Protein AF-X1UN99-F1 (afdb_monomer_lite)

Structure (mmCIF, N/CA/C/O backbone):
data_AF-X1UN99-F1
#
_entry.id   AF-X1UN99-F1
#
loop_
_atom_site.group_PDB
_atom_site.id
_atom_site.type_symbol
_atom_site.label_atom_id
_atom_site.label_alt_id
_atom_site.label_comp_id
_atom_site.label_asym_id
_atom_site.label_entity_id
_atom_site.label_seq_id
_atom_site.pdbx_PDB_ins_code
_atom_site.Cartn_x
_atom_site.Cartn_y
_atom_site.Cartn_z
_atom_site.occupancy
_atom_site.B_iso_or_equiv
_atom_site.auth_seq_id
_atom_site.auth_comp_id
_atom_site.auth_asym_id
_atom_site.auth_atom_id
_atom_site.pdbx_PDB_model_num
ATOM 1 N N . MET A 1 1 ? -12.370 19.237 -2.972 1.00 92.62 1 MET A N 1
ATOM 2 C CA . MET A 1 1 ? -12.388 17.949 -2.254 1.00 92.62 1 MET A CA 1
ATOM 3 C C . MET A 1 1 ? -13.407 17.945 -1.119 1.00 92.62 1 MET A C 1
ATOM 5 O O . MET A 1 1 ? -14.493 17.450 -1.367 1.00 92.62 1 MET A O 1
ATOM 9 N N . ARG A 1 2 ? -13.167 18.570 0.051 1.00 95.44 2 ARG A N 1
ATOM 10 C CA . ARG A 1 2 ? -14.109 18.506 1.201 1.00 95.44 2 ARG A CA 1
ATOM 11 C C . ARG A 1 2 ? -15.569 18.849 0.857 1.00 95.44 2 ARG A C 1
ATOM 13 O O . ARG A 1 2 ? -16.455 18.039 1.098 1.00 95.44 2 ARG A O 1
ATOM 20 N N . ASN A 1 3 ? -15.813 19.986 0.196 1.00 97.06 3 ASN A N 1
ATOM 21 C CA . ASN A 1 3 ? -17.167 20.388 -0.232 1.00 97.06 3 ASN A CA 1
ATOM 22 C C . ASN A 1 3 ? -17.817 19.420 -1.237 1.00 97.06 3 ASN A C 1
ATOM 24 O O . ASN A 1 3 ? -19.034 19.370 -1.339 1.00 97.06 3 ASN A O 1
ATOM 28 N N . GLN A 1 4 ? -17.008 18.681 -1.996 1.00 93.62 4 GLN A N 1
ATOM 29 C CA . GLN A 1 4 ? -17.462 17.725 -3.008 1.00 93.62 4 GLN A CA 1
ATOM 30 C C . GLN A 1 4 ? -17.633 16.313 -2.428 1.00 93.62 4 GLN A C 1
ATOM 32 O O . GLN A 1 4 ? -18.078 15.429 -3.147 1.00 93.62 4 GLN A O 1
ATOM 37 N N . ARG A 1 5 ? -17.265 16.098 -1.151 1.00 89.38 5 ARG A N 1
ATOM 38 C CA . ARG A 1 5 ? -17.258 14.790 -0.468 1.00 89.38 5 ARG A CA 1
ATOM 39 C C . ARG A 1 5 ? -16.500 13.700 -1.241 1.00 89.38 5 ARG A C 1
ATOM 41 O O . ARG A 1 5 ? -16.826 12.523 -1.151 1.00 89.38 5 ARG A O 1
ATOM 48 N N . PHE A 1 6 ? -15.501 14.121 -2.015 1.00 92.12 6 PHE A N 1
ATOM 49 C CA . PHE A 1 6 ? -14.682 13.250 -2.839 1.00 92.12 6 PHE A CA 1
ATOM 50 C C . PHE A 1 6 ? -13.286 13.847 -3.018 1.00 92.12 6 PHE A C 1
ATOM 52 O O . PHE A 1 6 ? -13.122 15.040 -3.314 1.00 92.12 6 PHE A O 1
ATOM 59 N N . GLY A 1 7 ? -12.267 13.011 -2.850 1.00 95.88 7 GLY A N 1
ATOM 60 C CA . GLY A 1 7 ? -10.893 13.357 -3.177 1.00 95.88 7 GLY A CA 1
ATOM 61 C C . GLY A 1 7 ? -9.955 12.157 -3.141 1.00 95.88 7 GLY A C 1
ATOM 62 O O . GLY A 1 7 ? -10.182 11.193 -2.412 1.00 95.88 7 GLY A O 1
ATOM 63 N N . ARG A 1 8 ? -8.896 12.228 -3.947 1.00 96.75 8 ARG A N 1
ATOM 64 C CA . ARG A 1 8 ? -7.834 11.227 -4.048 1.00 96.75 8 ARG A CA 1
ATOM 65 C C . ARG A 1 8 ? -6.498 11.955 -4.042 1.00 96.75 8 ARG A C 1
ATOM 67 O O . ARG A 1 8 ? -6.205 12.726 -4.954 1.00 96.75 8 ARG A O 1
ATOM 74 N N . ILE A 1 9 ? -5.728 11.784 -2.977 1.00 97.00 9 ILE A N 1
ATOM 75 C CA . ILE A 1 9 ? -4.415 12.403 -2.809 1.00 97.00 9 ILE A CA 1
ATOM 76 C C . ILE A 1 9 ? -3.372 11.306 -2.972 1.00 97.00 9 ILE A C 1
ATOM 78 O O . ILE A 1 9 ? -3.331 10.353 -2.198 1.00 97.00 9 ILE A O 1
ATOM 82 N N . VAL A 1 10 ? -2.514 11.444 -3.979 1.00 96.25 10 VAL A N 1
ATOM 83 C CA . VAL A 1 10 ? -1.437 10.487 -4.232 1.00 96.25 10 VAL A CA 1
ATOM 84 C C . VAL A 1 10 ? -0.098 11.194 -4.120 1.00 96.25 10 VAL A C 1
ATOM 86 O O . VAL A 1 10 ? 0.196 12.133 -4.861 1.00 96.25 10 VAL A O 1
ATOM 89 N N . THR A 1 11 ? 0.721 10.750 -3.176 1.00 94.06 11 THR A N 1
ATOM 90 C CA . THR A 1 11 ? 2.084 11.240 -2.986 1.00 94.06 11 THR A CA 1
ATOM 91 C C . THR A 1 11 ? 3.096 10.231 -3.521 1.00 94.06 11 THR A C 1
ATOM 93 O O . THR A 1 11 ? 2.811 9.045 -3.675 1.00 94.06 11 THR A O 1
ATOM 96 N N . TYR A 1 12 ? 4.304 10.706 -3.823 1.00 90.12 12 TYR A N 1
ATOM 97 C CA . TYR A 1 12 ? 5.373 9.874 -4.373 1.00 90.12 12 TYR A CA 1
ATOM 98 C C . TYR A 1 12 ? 6.529 9.749 -3.391 1.00 90.12 12 TYR A C 1
ATOM 100 O O . TYR A 1 12 ? 7.213 10.738 -3.102 1.00 90.12 12 TYR A O 1
ATOM 108 N N . GLY A 1 13 ? 6.769 8.529 -2.926 1.00 90.31 13 GLY A N 1
ATOM 109 C CA . GLY A 1 13 ? 7.882 8.159 -2.064 1.00 90.31 13 GLY A CA 1
ATOM 110 C C . GLY A 1 13 ? 9.023 7.495 -2.826 1.00 90.31 13 GLY A C 1
ATOM 111 O O . GLY A 1 13 ? 9.263 7.748 -4.007 1.00 90.31 13 GLY A O 1
ATOM 112 N N . PHE A 1 14 ? 9.735 6.639 -2.110 1.00 85.06 14 PHE A N 1
ATOM 113 C CA . PHE A 1 14 ? 10.742 5.723 -2.627 1.00 85.06 14 PHE A CA 1
ATOM 114 C C . PHE A 1 14 ? 10.631 4.412 -1.840 1.00 85.06 14 PHE A C 1
ATOM 116 O O . PHE A 1 14 ? 10.000 4.368 -0.782 1.00 85.06 14 PHE A O 1
ATOM 123 N N . GLN A 1 15 ? 11.229 3.341 -2.348 1.00 83.31 15 GLN A N 1
ATOM 124 C CA . GLN A 1 15 ? 11.218 2.047 -1.670 1.00 83.31 15 GLN A CA 1
ATOM 125 C C . GLN A 1 15 ? 11.796 2.142 -0.241 1.00 83.31 15 GLN A C 1
ATOM 127 O O . GLN A 1 15 ? 12.945 2.540 -0.062 1.00 83.31 15 GLN A O 1
ATOM 132 N N . GLY A 1 16 ? 11.001 1.771 0.770 1.00 80.19 16 GLY A N 1
ATOM 133 C CA . GLY A 1 16 ? 11.398 1.809 2.186 1.00 80.19 16 GLY A CA 1
ATOM 134 C C . GLY A 1 16 ? 11.338 3.193 2.848 1.00 80.19 16 GLY A C 1
ATOM 135 O O . GLY A 1 16 ? 12.008 3.416 3.856 1.00 80.19 16 GLY A O 1
ATOM 136 N N . ALA A 1 17 ? 10.581 4.147 2.290 1.00 82.31 17 ALA A N 1
ATOM 137 C CA . ALA A 1 17 ? 10.438 5.493 2.857 1.00 82.31 17 ALA A CA 1
ATOM 138 C C . ALA A 1 17 ? 9.880 5.512 4.296 1.00 82.31 17 ALA A C 1
ATOM 140 O O . ALA A 1 17 ? 10.163 6.437 5.056 1.00 82.31 17 ALA A O 1
ATOM 141 N N . ASP A 1 18 ? 9.122 4.492 4.684 1.00 79.50 18 ASP A N 1
ATOM 142 C CA . ASP A 1 18 ? 8.546 4.289 6.014 1.00 79.50 18 ASP A CA 1
ATOM 143 C C . ASP A 1 18 ? 9.582 3.961 7.101 1.00 79.50 18 ASP A C 1
ATOM 145 O O . ASP A 1 18 ? 9.327 4.211 8.278 1.00 79.50 18 ASP A O 1
ATOM 149 N N . HIS A 1 19 ? 10.768 3.481 6.721 1.00 83.69 19 HIS A N 1
ATOM 150 C CA . HIS A 1 19 ? 11.860 3.168 7.649 1.00 83.69 19 HIS A CA 1
ATOM 151 C C . HIS A 1 19 ? 12.832 4.332 7.882 1.00 83.69 19 HIS A C 1
ATOM 153 O O . HIS A 1 19 ? 13.826 4.168 8.586 1.00 83.69 19 HIS A O 1
ATOM 159 N N . ALA A 1 20 ? 12.581 5.499 7.279 1.00 83.56 20 ALA A N 1
ATOM 160 C CA . ALA A 1 20 ? 13.438 6.681 7.383 1.00 83.56 20 ALA A CA 1
ATOM 161 C C . ALA A 1 20 ? 14.949 6.428 7.120 1.00 83.56 20 ALA A C 1
ATOM 163 O O . ALA A 1 20 ? 15.792 6.860 7.913 1.00 83.56 20 ALA A O 1
ATOM 164 N N . PRO A 1 21 ? 15.343 5.7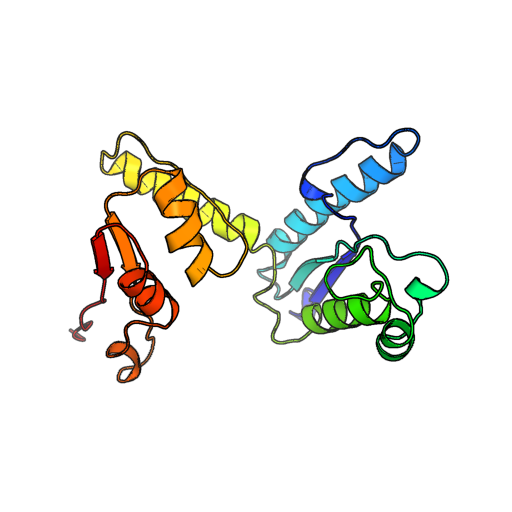43 6.026 1.00 83.25 21 PRO A N 1
ATOM 165 C CA . PRO A 1 21 ? 16.743 5.412 5.788 1.00 83.25 21 PRO A CA 1
ATOM 166 C C . PRO A 1 21 ? 17.600 6.650 5.477 1.00 83.25 21 PRO A C 1
ATOM 168 O O . PRO A 1 21 ? 17.191 7.587 4.781 1.00 83.25 21 PRO A O 1
ATOM 171 N N . GLY A 1 22 ? 18.846 6.621 5.953 1.00 82.81 22 GLY A N 1
ATOM 172 C CA . GLY A 1 22 ? 19.851 7.639 5.654 1.00 82.81 22 GLY A CA 1
ATOM 173 C C . GLY A 1 22 ? 20.558 7.377 4.324 1.00 82.81 22 GLY A C 1
ATOM 174 O O . GLY A 1 22 ? 21.065 6.281 4.100 1.00 82.81 22 GLY A O 1
ATOM 175 N N . TRP A 1 23 ? 20.644 8.392 3.457 1.00 80.19 23 TRP A N 1
ATOM 176 C CA . TRP A 1 23 ? 21.374 8.337 2.184 1.00 80.19 23 TRP A CA 1
ATOM 177 C C . TRP A 1 23 ? 22.483 9.391 2.155 1.00 80.19 23 TRP A C 1
ATOM 179 O O . TRP A 1 23 ? 22.212 10.594 2.253 1.00 80.19 23 TRP A O 1
ATOM 189 N N . MET A 1 24 ? 23.735 8.949 1.988 1.00 86.44 24 MET A N 1
ATOM 190 C CA . MET A 1 24 ? 24.869 9.865 1.836 1.00 86.44 24 MET A CA 1
ATOM 191 C C . MET A 1 24 ? 24.619 10.832 0.669 1.00 86.44 24 MET A C 1
ATOM 193 O O . MET A 1 24 ? 24.127 10.438 -0.389 1.00 86.44 24 MET A O 1
ATOM 197 N N . TYR A 1 25 ? 24.928 12.114 0.888 1.00 90.81 25 TYR A N 1
ATOM 198 C CA . TYR A 1 25 ? 24.746 13.213 -0.074 1.00 90.81 25 TYR A CA 1
ATOM 199 C C . TYR A 1 25 ? 23.294 13.504 -0.505 1.00 90.81 25 TYR A C 1
ATOM 201 O O . TYR A 1 25 ? 23.073 14.215 -1.483 1.00 90.81 25 TYR A O 1
ATOM 209 N N . ARG A 1 26 ? 22.286 12.988 0.216 1.00 88.00 26 ARG A N 1
ATOM 210 C CA . ARG A 1 26 ? 20.858 13.164 -0.119 1.00 88.00 26 ARG A CA 1
ATOM 211 C C . ARG A 1 26 ? 19.996 13.569 1.082 1.00 88.00 26 ARG A C 1
ATOM 213 O O . ARG A 1 26 ? 18.819 13.225 1.136 1.00 88.00 26 ARG A O 1
ATOM 220 N N . SER A 1 27 ? 20.556 14.320 2.032 1.00 81.69 27 SER A N 1
ATOM 221 C CA . SER A 1 27 ? 19.873 14.714 3.278 1.00 81.69 27 SER A CA 1
ATOM 222 C C . SER A 1 27 ? 18.534 15.423 3.040 1.00 81.69 27 SER A C 1
ATOM 224 O O . SER A 1 27 ? 17.520 14.990 3.578 1.00 81.69 27 SER A O 1
ATOM 226 N N . ALA A 1 28 ? 18.497 16.448 2.182 1.00 81.94 28 ALA A N 1
ATOM 227 C CA . ALA A 1 28 ? 17.265 17.180 1.867 1.00 81.94 28 ALA A CA 1
ATOM 228 C C . ALA A 1 28 ? 16.215 16.297 1.170 1.00 81.94 28 ALA A C 1
ATOM 230 O O . ALA A 1 28 ? 15.028 16.379 1.475 1.00 81.94 28 ALA A O 1
ATOM 231 N N . PHE A 1 29 ? 16.655 15.415 0.265 1.00 79.44 29 PHE A N 1
ATOM 232 C CA . PHE A 1 29 ? 15.775 14.460 -0.410 1.00 79.44 29 PHE A CA 1
ATOM 233 C C . PHE A 1 29 ? 15.164 13.463 0.583 1.00 79.44 29 PHE A C 1
ATOM 235 O O . PHE A 1 29 ? 13.951 13.266 0.571 1.00 79.44 29 PHE A O 1
ATOM 242 N N . SER A 1 30 ? 15.991 12.866 1.450 1.00 77.06 30 SER A N 1
ATOM 243 C CA . SER A 1 30 ? 15.536 11.914 2.468 1.00 77.06 30 SER A CA 1
ATOM 244 C C . SER A 1 30 ? 14.568 12.589 3.444 1.00 77.06 30 SER A C 1
ATOM 246 O O . SER A 1 30 ? 13.444 12.118 3.594 1.00 77.06 30 SER A O 1
ATOM 248 N N . ALA A 1 31 ? 14.922 13.759 3.991 1.00 80.25 31 ALA A N 1
ATOM 249 C CA . ALA A 1 31 ? 14.046 14.518 4.886 1.00 80.25 31 ALA A CA 1
ATOM 250 C C . ALA A 1 31 ? 12.684 14.835 4.243 1.00 80.25 31 ALA A C 1
ATOM 252 O O . ALA A 1 31 ? 11.643 14.603 4.856 1.00 80.25 31 ALA A O 1
ATOM 253 N N . ALA A 1 32 ? 12.675 15.301 2.989 1.00 81.88 32 ALA A N 1
ATOM 254 C CA . ALA A 1 32 ? 11.440 15.618 2.279 1.00 81.88 32 ALA A CA 1
ATOM 255 C C . ALA A 1 32 ? 10.578 14.373 2.014 1.00 81.88 32 ALA A C 1
ATOM 257 O O . ALA A 1 32 ? 9.372 14.402 2.244 1.00 81.88 32 ALA A O 1
ATOM 258 N N . LYS A 1 33 ? 11.173 13.272 1.536 1.00 85.38 33 LYS A N 1
ATOM 259 C CA . LYS A 1 33 ? 10.421 12.062 1.166 1.00 85.38 33 LYS A CA 1
ATOM 260 C C . LYS A 1 33 ? 9.932 11.267 2.370 1.00 85.38 33 LYS A C 1
ATOM 262 O O . LYS A 1 33 ? 8.812 10.771 2.333 1.00 85.38 33 LYS A O 1
ATOM 267 N N . VAL A 1 34 ? 10.726 11.190 3.432 1.00 87.62 34 VAL A N 1
ATOM 268 C CA . VAL A 1 34 ? 10.323 10.552 4.692 1.00 87.62 34 VAL A CA 1
ATOM 269 C C . VAL A 1 34 ? 9.277 11.411 5.407 1.00 87.62 34 VAL A C 1
ATOM 271 O O . VAL A 1 34 ? 8.255 10.894 5.847 1.00 87.62 34 VAL A O 1
ATOM 274 N N . GLY A 1 35 ? 9.456 12.737 5.448 1.00 81.75 35 GLY A N 1
ATOM 275 C CA . GLY A 1 35 ? 8.443 13.652 5.987 1.00 81.75 35 GLY A CA 1
ATOM 276 C C . GLY A 1 35 ? 7.103 13.547 5.249 1.00 81.75 35 GLY A C 1
ATOM 277 O O . GLY A 1 35 ? 6.044 13.564 5.875 1.00 81.75 35 GLY A O 1
ATOM 278 N N . LEU A 1 36 ? 7.143 13.338 3.929 1.00 84.75 36 LEU A N 1
ATOM 279 C CA . LEU A 1 36 ? 5.953 13.128 3.105 1.00 84.75 36 LEU A CA 1
ATOM 280 C C . LEU A 1 36 ? 5.181 11.852 3.481 1.00 84.75 36 LEU A C 1
ATOM 282 O O . LEU A 1 36 ? 3.961 11.833 3.326 1.00 84.75 36 LEU A O 1
ATOM 286 N N . VAL A 1 37 ? 5.844 10.813 4.008 1.00 86.69 37 VAL A N 1
ATOM 287 C CA . VAL A 1 37 ? 5.165 9.610 4.529 1.00 86.69 37 VAL A CA 1
ATOM 288 C C . VAL A 1 37 ? 4.268 9.991 5.700 1.00 86.69 37 VAL A C 1
ATOM 290 O O . VAL A 1 37 ? 3.085 9.656 5.698 1.00 86.69 37 VAL A O 1
ATOM 293 N N . SER A 1 38 ? 4.817 10.728 6.670 1.00 85.88 38 SER A N 1
ATOM 294 C CA . SER A 1 38 ? 4.061 11.203 7.832 1.00 85.88 38 SER A CA 1
ATOM 295 C C . SER A 1 38 ? 2.897 12.095 7.399 1.00 85.88 38 SER A C 1
ATOM 297 O O . SER A 1 38 ? 1.758 11.832 7.769 1.00 85.88 38 SER A O 1
ATOM 299 N N . LEU A 1 39 ? 3.150 13.062 6.508 1.00 87.50 39 LEU A N 1
ATOM 300 C CA . LEU A 1 39 ? 2.107 13.937 5.966 1.00 87.50 39 LEU A CA 1
ATOM 301 C C . LEU A 1 39 ? 0.976 13.147 5.295 1.00 87.50 39 LEU A C 1
ATOM 303 O O . LEU A 1 39 ? -0.193 13.419 5.540 1.00 87.50 39 LEU A O 1
ATOM 307 N N . THR A 1 40 ? 1.318 12.153 4.472 1.00 91.00 40 THR A N 1
ATOM 308 C CA . THR A 1 40 ? 0.322 11.327 3.772 1.00 91.00 40 THR A CA 1
ATOM 309 C C . THR A 1 40 ? -0.530 10.543 4.765 1.00 91.00 40 THR A C 1
ATOM 311 O O . THR A 1 40 ? -1.749 10.518 4.632 1.00 91.00 40 THR A O 1
ATOM 314 N N . LYS A 1 41 ? 0.098 9.951 5.790 1.00 84.38 41 LYS A N 1
ATOM 315 C CA . LYS A 1 41 ? -0.603 9.229 6.861 1.00 84.38 41 LYS A CA 1
ATOM 316 C C . LYS A 1 41 ? -1.518 10.157 7.663 1.00 84.38 41 LYS A C 1
ATOM 318 O O . LYS A 1 41 ? -2.634 9.762 7.971 1.00 84.38 41 LYS A O 1
ATOM 323 N N . THR A 1 42 ? -1.080 11.375 7.970 1.00 84.44 42 THR A N 1
ATOM 324 C CA . THR A 1 42 ? -1.892 12.361 8.697 1.00 84.44 42 THR A CA 1
ATOM 325 C C . THR A 1 42 ? -3.098 12.810 7.875 1.00 84.44 42 THR A C 1
ATOM 327 O O . THR A 1 42 ? -4.224 12.692 8.350 1.00 84.44 42 THR A O 1
ATOM 330 N N . ILE A 1 43 ? -2.892 13.217 6.618 1.00 90.44 43 ILE A N 1
ATOM 331 C CA . ILE A 1 43 ? -3.980 13.630 5.715 1.00 90.44 43 ILE A CA 1
ATOM 332 C C . ILE A 1 43 ? -4.984 12.489 5.513 1.00 90.44 43 ILE A C 1
ATOM 334 O O . ILE A 1 43 ? -6.187 12.727 5.523 1.00 90.44 43 ILE A O 1
ATOM 338 N N . ALA A 1 44 ? -4.512 11.245 5.373 1.00 88.00 44 ALA A N 1
ATOM 339 C CA . ALA A 1 44 ? -5.384 10.078 5.227 1.00 88.00 44 ALA A CA 1
ATOM 340 C C . ALA A 1 44 ? -6.391 9.946 6.379 1.00 88.00 44 ALA A C 1
ATOM 342 O O . ALA A 1 44 ? -7.502 9.480 6.156 1.00 88.00 44 ALA A O 1
ATOM 343 N N . LEU A 1 45 ? -6.003 10.344 7.594 1.00 80.12 45 LEU A N 1
ATOM 344 C CA . LEU A 1 45 ? -6.844 10.275 8.787 1.00 80.12 45 LEU A CA 1
ATOM 345 C C . LEU A 1 45 ? -7.742 11.499 8.922 1.00 80.12 45 LEU A C 1
ATOM 347 O O . LEU A 1 45 ? -8.934 11.355 9.171 1.00 80.12 45 LEU A O 1
ATOM 351 N N . GLU A 1 46 ? -7.165 12.689 8.761 1.00 86.38 46 GLU A N 1
ATOM 352 C CA . GLU A 1 46 ? -7.881 13.960 8.906 1.00 86.38 46 GLU A CA 1
ATOM 353 C C . GLU A 1 46 ? -8.982 14.118 7.854 1.00 86.38 46 GLU A C 1
ATOM 355 O O . GLU A 1 46 ? -10.008 14.739 8.116 1.00 86.38 46 GLU A O 1
ATOM 360 N N . GLU A 1 47 ? -8.786 13.546 6.664 1.00 90.56 47 GLU A N 1
ATOM 361 C CA . GLU A 1 47 ? -9.684 13.753 5.531 1.00 90.56 47 GLU A CA 1
ATOM 362 C C . GLU A 1 47 ? -10.658 12.587 5.278 1.00 90.56 47 GLU A C 1
ATOM 364 O O . GLU A 1 47 ? -11.586 12.729 4.473 1.00 90.56 47 GLU A O 1
ATOM 369 N N . ALA A 1 48 ? -10.501 11.455 5.981 1.00 83.69 48 ALA A N 1
ATOM 370 C CA . ALA A 1 48 ? -11.313 10.251 5.773 1.00 83.69 48 ALA A CA 1
ATOM 371 C C . ALA A 1 48 ? -12.819 10.517 5.937 1.00 83.69 48 ALA A C 1
ATOM 373 O O . ALA A 1 48 ? -13.623 10.071 5.117 1.00 83.69 48 ALA A O 1
ATOM 374 N N . GLU A 1 49 ? -13.214 11.309 6.943 1.00 83.06 49 GLU A N 1
ATOM 375 C CA . GLU A 1 49 ? -14.626 11.641 7.200 1.00 83.06 49 GLU A CA 1
ATOM 376 C C . GLU A 1 49 ? -15.285 12.428 6.052 1.00 83.06 49 GLU A C 1
ATOM 378 O O . GLU A 1 49 ? -16.516 12.460 5.939 1.00 83.06 49 GLU A O 1
ATOM 383 N N . TYR A 1 50 ? -14.475 13.048 5.185 1.00 86.56 50 TYR A N 1
ATOM 384 C CA . TYR A 1 50 ? -14.904 13.818 4.019 1.00 86.56 50 TYR A CA 1
ATOM 385 C C . TYR A 1 50 ? -14.893 13.005 2.717 1.00 86.56 50 TYR A C 1
ATOM 387 O O . TYR A 1 50 ? -15.095 13.594 1.655 1.00 86.56 50 TYR A O 1
ATOM 395 N N . GLY A 1 51 ? -14.681 11.684 2.771 1.00 84.56 51 GLY A N 1
ATOM 396 C CA . GLY A 1 51 ? -14.627 10.826 1.578 1.00 84.56 51 GLY A CA 1
ATOM 397 C C . GLY A 1 51 ? -13.360 11.035 0.741 1.00 84.56 51 GLY A C 1
ATOM 398 O O . GLY A 1 51 ? -13.366 10.840 -0.478 1.00 84.56 51 GLY A O 1
ATOM 399 N N . ILE A 1 52 ? -12.281 11.494 1.378 1.00 94.69 52 ILE A N 1
ATOM 400 C CA . ILE A 1 52 ? -10.997 11.763 0.734 1.00 94.69 52 ILE A CA 1
ATOM 401 C C . ILE A 1 52 ? -9.995 10.708 1.193 1.00 94.69 52 ILE A C 1
ATOM 403 O O . ILE A 1 52 ? -9.810 10.498 2.390 1.00 94.69 52 ILE A O 1
ATOM 407 N N . THR A 1 53 ? -9.311 10.078 0.241 1.00 94.81 53 THR A N 1
ATOM 408 C CA . THR A 1 53 ? -8.230 9.131 0.534 1.00 94.81 53 THR A CA 1
ATOM 409 C C . THR A 1 53 ? -6.873 9.773 0.286 1.00 94.81 53 THR A C 1
ATOM 411 O O . THR A 1 53 ? -6.725 10.613 -0.609 1.00 94.81 53 THR A O 1
ATOM 414 N N . ALA A 1 54 ? -5.868 9.378 1.068 1.00 95.19 54 ALA A N 1
ATOM 415 C CA . ALA A 1 54 ? -4.484 9.760 0.821 1.00 95.19 54 ALA A CA 1
ATOM 416 C C . ALA A 1 54 ? -3.565 8.539 0.876 1.00 95.19 54 ALA A C 1
ATOM 418 O O . ALA A 1 54 ? -3.522 7.811 1.867 1.00 95.19 54 ALA A O 1
ATOM 419 N N . ASN A 1 55 ? -2.813 8.329 -0.201 1.00 93.81 55 ASN A N 1
ATOM 420 C CA . ASN A 1 55 ? -1.927 7.185 -0.371 1.00 93.81 55 ASN A CA 1
ATOM 421 C C . ASN A 1 55 ? -0.577 7.624 -0.927 1.00 93.81 55 ASN A C 1
ATOM 423 O O . ASN A 1 55 ? -0.472 8.620 -1.642 1.00 93.81 55 ASN A O 1
ATOM 427 N N . MET A 1 56 ? 0.460 6.852 -0.617 1.00 93.06 56 MET A N 1
ATOM 428 C CA . MET A 1 56 ? 1.787 7.048 -1.184 1.00 93.06 56 MET A CA 1
ATOM 429 C C . MET A 1 56 ? 2.128 5.893 -2.118 1.00 93.06 56 MET A C 1
ATOM 431 O O . MET A 1 56 ? 2.031 4.730 -1.733 1.00 93.06 56 MET A O 1
ATOM 435 N N . VAL A 1 57 ? 2.594 6.219 -3.321 1.00 93.88 57 VAL A N 1
ATOM 436 C CA . VAL A 1 57 ? 3.212 5.259 -4.237 1.00 93.88 57 VAL A CA 1
ATOM 437 C C . VAL A 1 57 ? 4.725 5.327 -4.059 1.00 93.88 57 VAL A C 1
ATOM 439 O O . VAL A 1 57 ? 5.323 6.402 -4.136 1.00 93.88 57 VAL A O 1
ATOM 442 N N . CYS A 1 58 ? 5.354 4.174 -3.831 1.00 90.75 58 CYS A N 1
ATOM 443 C CA . CYS A 1 58 ? 6.799 4.034 -3.646 1.00 90.75 58 CYS A CA 1
ATOM 444 C C . CYS A 1 58 ? 7.387 3.167 -4.765 1.00 90.75 58 CYS A C 1
ATOM 446 O O . CYS A 1 58 ? 7.473 1.948 -4.607 1.00 90.75 58 CYS A O 1
ATOM 448 N N . PRO A 1 59 ? 7.784 3.762 -5.903 1.00 86.31 59 PRO A N 1
ATOM 449 C CA . PRO A 1 59 ? 8.367 3.001 -6.993 1.00 86.31 59 PRO A CA 1
ATOM 450 C C . PRO A 1 59 ? 9.710 2.378 -6.605 1.00 86.31 59 PRO A C 1
ATOM 452 O O . PRO A 1 59 ? 10.472 2.935 -5.806 1.00 86.31 59 PRO A O 1
ATOM 455 N N . GLY A 1 60 ? 10.009 1.242 -7.236 1.00 82.81 60 GLY A N 1
ATOM 456 C CA . GLY A 1 60 ? 11.363 0.702 -7.300 1.00 82.81 60 GLY A CA 1
ATOM 457 C C . GLY A 1 60 ? 12.258 1.522 -8.236 1.00 82.81 60 GLY A C 1
ATOM 458 O O . GLY A 1 60 ? 11.927 2.635 -8.652 1.00 82.81 60 GLY A O 1
ATOM 459 N N . ASN A 1 61 ? 13.412 0.964 -8.590 1.00 83.00 61 ASN A N 1
ATOM 460 C CA . ASN A 1 61 ? 14.374 1.661 -9.435 1.00 83.00 61 ASN A CA 1
ATOM 461 C C . ASN A 1 61 ? 13.919 1.703 -10.908 1.00 83.00 61 ASN A C 1
ATOM 463 O O . ASN A 1 61 ? 14.153 0.757 -11.656 1.00 83.00 61 ASN A O 1
ATOM 467 N N . ILE A 1 62 ? 13.286 2.806 -11.318 1.00 88.19 62 ILE A N 1
ATOM 468 C CA . ILE A 1 62 ? 12.893 3.079 -12.709 1.00 88.19 62 ILE A CA 1
ATOM 469 C C . ILE A 1 62 ? 13.733 4.249 -13.226 1.00 88.19 62 ILE A C 1
ATOM 471 O O . ILE A 1 62 ? 13.681 5.367 -12.699 1.00 88.19 62 ILE A O 1
ATOM 475 N N . VAL A 1 63 ? 14.546 3.989 -14.249 1.00 84.31 63 VAL A N 1
ATOM 476 C CA . VAL A 1 63 ? 15.606 4.897 -14.710 1.00 84.31 63 VAL A CA 1
ATOM 477 C C . VAL A 1 63 ? 15.504 5.189 -16.203 1.00 84.31 63 VAL A C 1
ATOM 479 O O . VAL A 1 63 ? 14.998 4.380 -16.972 1.00 84.31 63 VAL A O 1
ATOM 482 N N . GLY A 1 64 ? 16.020 6.351 -16.611 1.00 90.88 64 GLY A N 1
ATOM 483 C CA . GLY A 1 64 ? 16.082 6.748 -18.018 1.00 90.88 64 GLY A CA 1
ATOM 484 C C . GLY A 1 64 ? 14.716 6.728 -18.707 1.00 90.88 64 GLY A C 1
ATOM 485 O O . GLY A 1 64 ? 13.719 7.161 -18.129 1.00 90.88 64 GLY A O 1
ATOM 486 N N . GLU A 1 65 ? 14.694 6.198 -19.928 1.00 90.25 65 GLU A N 1
ATOM 487 C CA . GLU A 1 65 ? 13.504 6.114 -20.785 1.00 90.25 65 GLU A CA 1
ATOM 488 C C . GLU A 1 65 ? 12.386 5.250 -20.187 1.00 90.25 65 GLU A C 1
ATOM 490 O O . GLU A 1 65 ? 11.216 5.469 -20.488 1.00 90.25 65 GLU A O 1
ATOM 495 N N . MET A 1 66 ? 12.709 4.331 -19.266 1.00 90.50 66 MET A N 1
ATOM 496 C CA . MET A 1 66 ? 11.711 3.471 -18.618 1.00 90.50 66 MET A CA 1
ATOM 497 C C . MET A 1 66 ? 10.671 4.265 -17.819 1.00 90.50 66 MET A C 1
ATOM 499 O O . MET A 1 66 ? 9.552 3.792 -17.626 1.00 90.50 66 MET A O 1
ATOM 503 N N . LYS A 1 67 ? 11.009 5.486 -17.383 1.00 88.88 67 LYS A N 1
ATOM 504 C CA . LYS A 1 67 ? 10.089 6.371 -16.653 1.00 88.88 67 LYS A CA 1
ATOM 505 C C . LYS A 1 67 ? 8.864 6.776 -17.464 1.00 88.88 67 LYS A C 1
ATOM 507 O O . LYS A 1 67 ? 7.823 6.984 -16.864 1.00 88.88 67 LYS A O 1
ATOM 512 N N . GLU A 1 68 ? 8.985 6.837 -18.786 1.00 93.62 68 GLU A N 1
ATOM 513 C CA . GLU A 1 68 ? 7.900 7.215 -19.704 1.00 93.62 68 GLU A CA 1
ATOM 514 C C . GLU A 1 68 ? 7.507 6.049 -20.630 1.00 93.62 68 GLU A C 1
ATOM 516 O O . GLU A 1 68 ? 6.692 6.195 -21.539 1.00 93.62 68 GLU A O 1
ATOM 521 N N . ALA A 1 69 ? 8.109 4.874 -20.426 1.00 94.00 69 ALA A N 1
ATOM 522 C CA . ALA A 1 69 ? 7.876 3.708 -21.257 1.00 94.00 69 ALA A CA 1
ATOM 523 C C . ALA A 1 69 ? 6.528 3.039 -20.967 1.00 94.00 69 ALA A C 1
ATOM 525 O O . ALA A 1 69 ? 5.973 3.124 -19.869 1.00 94.00 69 ALA A O 1
ATOM 526 N N . THR A 1 70 ? 6.055 2.281 -21.956 1.00 96.38 70 THR A N 1
ATOM 527 C CA . THR A 1 70 ? 4.922 1.369 -21.797 1.00 96.38 70 THR A CA 1
ATOM 528 C C . THR A 1 70 ? 5.381 0.007 -21.278 1.00 96.38 70 THR A C 1
ATOM 530 O O . THR A 1 70 ? 6.506 -0.439 -21.521 1.00 96.38 70 THR A O 1
ATOM 533 N N . ILE A 1 71 ? 4.476 -0.720 -20.630 1.00 94.62 71 ILE A N 1
ATOM 534 C CA . ILE A 1 71 ? 4.650 -2.125 -20.248 1.00 94.62 71 ILE A CA 1
ATOM 535 C C . ILE A 1 71 ? 4.917 -2.977 -21.489 1.00 94.62 71 ILE A C 1
ATOM 537 O O . ILE A 1 71 ? 5.724 -3.905 -21.443 1.00 94.62 71 ILE A O 1
ATOM 541 N N . ALA A 1 72 ? 4.252 -2.670 -22.607 1.00 96.06 72 ALA A N 1
ATOM 542 C CA . ALA A 1 72 ? 4.455 -3.372 -23.870 1.00 96.06 72 ALA A CA 1
ATOM 543 C C . ALA A 1 72 ? 5.899 -3.235 -24.375 1.00 96.06 72 ALA A C 1
ATOM 545 O O . ALA A 1 72 ? 6.484 -4.232 -24.792 1.00 96.06 72 ALA A O 1
ATOM 546 N N . TYR A 1 73 ? 6.479 -2.036 -24.284 1.00 94.62 73 TYR A N 1
ATOM 547 C CA . TYR A 1 73 ? 7.888 -1.800 -24.595 1.00 94.62 73 TYR A CA 1
ATOM 548 C C . TYR A 1 73 ? 8.811 -2.536 -23.620 1.00 94.62 73 TYR A C 1
ATOM 550 O O . TYR A 1 73 ? 9.686 -3.286 -24.043 1.00 94.62 73 TYR A O 1
ATOM 558 N N . ALA A 1 74 ? 8.562 -2.416 -22.314 1.00 94.06 74 ALA A N 1
ATOM 559 C CA . ALA A 1 74 ? 9.376 -3.077 -21.295 1.00 94.06 74 ALA A CA 1
ATOM 560 C C . ALA A 1 74 ? 9.404 -4.602 -21.436 1.00 94.06 74 ALA A C 1
ATOM 562 O O . ALA A 1 74 ? 10.429 -5.221 -21.187 1.00 94.06 74 ALA A O 1
ATOM 563 N N . ARG A 1 75 ? 8.303 -5.222 -21.877 1.00 94.56 75 ARG A N 1
ATOM 564 C CA . ARG A 1 75 ? 8.231 -6.671 -22.141 1.00 94.56 75 ARG A CA 1
ATOM 565 C C . ARG A 1 75 ? 9.136 -7.138 -23.286 1.00 94.56 75 ARG A C 1
ATOM 567 O O . ARG A 1 75 ? 9.399 -8.332 -23.373 1.00 94.56 75 ARG A O 1
ATOM 574 N N . GLN A 1 76 ? 9.590 -6.237 -24.156 1.00 95.06 76 GLN A N 1
ATOM 575 C CA . GLN A 1 76 ? 10.531 -6.559 -25.235 1.00 95.06 76 GLN A CA 1
ATOM 576 C C . GLN A 1 76 ? 11.984 -6.589 -24.741 1.00 95.06 76 GLN A C 1
ATOM 578 O O . GLN A 1 76 ? 12.855 -7.116 -25.430 1.00 95.06 76 GLN A O 1
ATOM 583 N N . MET A 1 77 ? 12.249 -6.038 -23.554 1.00 90.38 77 MET A N 1
ATOM 584 C CA . MET A 1 77 ? 13.577 -5.941 -22.959 1.00 90.38 77 MET A CA 1
ATOM 585 C C . MET A 1 77 ? 13.680 -6.875 -21.760 1.00 90.38 77 MET A C 1
ATOM 587 O O . MET A 1 77 ? 12.963 -6.725 -20.772 1.00 90.38 77 MET A O 1
ATOM 591 N N . LYS A 1 78 ? 14.598 -7.837 -21.838 1.00 90.56 78 LYS A N 1
ATOM 592 C CA . LYS A 1 78 ? 14.856 -8.745 -20.724 1.00 90.56 78 LYS A CA 1
ATOM 593 C C . LYS A 1 78 ? 15.633 -8.017 -19.631 1.00 90.56 78 LYS A C 1
ATOM 595 O O . LYS A 1 78 ? 16.662 -7.404 -19.907 1.00 90.56 78 LYS A O 1
ATOM 600 N N . ASP A 1 79 ? 15.157 -8.130 -18.402 1.00 88.75 79 ASP A N 1
ATOM 601 C CA . ASP A 1 79 ? 15.854 -7.663 -17.207 1.00 88.75 79 ASP A CA 1
ATOM 602 C C . ASP A 1 79 ? 16.017 -8.837 -16.241 1.00 88.75 79 ASP A C 1
ATOM 604 O O . ASP A 1 79 ? 15.043 -9.326 -15.675 1.00 88.75 79 ASP A O 1
ATOM 608 N N . ASP A 1 80 ? 17.255 -9.304 -16.082 1.00 91.31 80 ASP A N 1
ATOM 609 C CA . ASP A 1 80 ? 17.585 -10.454 -15.234 1.00 91.31 80 ASP A CA 1
ATOM 610 C C . ASP A 1 80 ? 17.673 -10.092 -13.738 1.00 91.31 80 ASP A C 1
ATOM 612 O O . ASP A 1 80 ? 17.797 -10.980 -12.896 1.00 91.31 80 ASP A O 1
ATOM 616 N N . ILE A 1 81 ? 17.609 -8.800 -13.389 1.00 86.75 81 ILE A N 1
ATOM 617 C CA . ILE A 1 81 ? 17.647 -8.328 -11.998 1.00 86.75 81 ILE A CA 1
ATOM 618 C C . ILE A 1 81 ? 16.253 -8.414 -11.367 1.00 86.75 81 ILE A C 1
ATOM 620 O O . ILE A 1 81 ? 16.115 -8.707 -10.177 1.00 86.75 81 ILE A O 1
ATOM 624 N N . THR A 1 82 ? 15.203 -8.147 -12.144 1.00 86.06 82 THR A N 1
ATOM 625 C CA . THR A 1 82 ? 13.824 -8.143 -11.651 1.00 86.06 82 THR A CA 1
ATOM 626 C C . THR A 1 82 ? 13.200 -9.545 -11.727 1.00 86.06 82 THR A C 1
ATOM 628 O O . THR A 1 82 ? 13.269 -10.195 -12.768 1.00 86.06 82 THR A O 1
ATOM 631 N N . PRO A 1 83 ? 12.505 -10.028 -10.674 1.00 85.38 83 PRO A N 1
ATOM 632 C CA . PRO A 1 83 ? 11.956 -11.393 -10.651 1.00 85.38 83 PRO A CA 1
ATOM 633 C C . PRO A 1 83 ? 10.972 -11.725 -11.781 1.00 85.38 83 PRO A C 1
ATOM 635 O O . PRO A 1 83 ? 10.784 -12.890 -12.115 1.00 85.38 83 PRO A O 1
ATOM 638 N N . ILE A 1 84 ? 10.320 -10.708 -12.352 1.00 88.50 84 ILE A N 1
ATOM 639 C CA . ILE A 1 84 ? 9.341 -10.865 -13.435 1.00 88.50 84 ILE A CA 1
ATOM 640 C C . ILE A 1 84 ? 9.965 -10.763 -14.839 1.00 88.50 84 ILE A C 1
ATOM 642 O O . ILE A 1 84 ? 9.254 -10.896 -15.834 1.00 88.50 84 ILE A O 1
ATOM 646 N N . GLY A 1 85 ? 11.279 -10.536 -14.932 1.00 91.69 85 GLY A N 1
ATOM 647 C CA . GLY A 1 85 ? 12.032 -10.560 -16.187 1.00 91.69 85 GLY A CA 1
ATOM 648 C C . GLY A 1 85 ? 11.963 -9.279 -17.024 1.00 91.69 85 GLY A C 1
ATOM 649 O O . GLY A 1 85 ? 12.357 -9.311 -18.191 1.00 91.69 85 GLY A O 1
ATOM 650 N N . ARG A 1 86 ? 11.451 -8.170 -16.470 1.00 93.12 86 ARG A N 1
ATOM 651 C CA . ARG A 1 86 ? 11.411 -6.852 -17.125 1.00 93.12 86 ARG A CA 1
ATOM 652 C C . ARG A 1 86 ? 11.514 -5.715 -16.113 1.00 93.12 86 ARG A C 1
ATOM 654 O O . ARG A 1 86 ? 10.977 -5.800 -15.007 1.00 93.12 86 ARG A O 1
ATOM 661 N N . SER A 1 87 ? 12.086 -4.601 -16.553 1.00 91.88 87 SER A N 1
ATOM 662 C CA . SER A 1 87 ? 12.125 -3.382 -15.750 1.00 91.88 87 SER A CA 1
ATOM 663 C C . SER A 1 87 ? 10.715 -2.798 -15.540 1.00 91.88 87 SER A C 1
ATOM 665 O O . SER A 1 87 ? 9.799 -2.992 -16.353 1.00 91.88 87 SER A O 1
ATOM 667 N N . GLY A 1 88 ? 10.536 -2.101 -14.416 1.00 91.50 88 GLY A N 1
ATOM 668 C CA . GLY A 1 88 ? 9.324 -1.335 -14.135 1.00 91.50 88 GLY A CA 1
ATOM 669 C C . GLY A 1 88 ? 9.217 -0.112 -15.046 1.00 91.50 88 GLY A C 1
ATOM 670 O O . GLY A 1 88 ? 10.224 0.403 -15.529 1.00 91.50 88 GLY A O 1
ATOM 671 N N . THR A 1 89 ? 7.995 0.359 -15.274 1.00 95.00 89 THR A N 1
ATOM 672 C CA . THR A 1 89 ? 7.709 1.466 -16.197 1.00 95.00 89 THR A CA 1
ATOM 673 C C . THR A 1 89 ? 6.905 2.584 -15.548 1.00 95.00 89 THR A C 1
ATOM 675 O O . THR A 1 89 ? 6.260 2.384 -14.516 1.00 95.00 89 THR A O 1
ATOM 678 N N . GLY A 1 90 ? 6.884 3.751 -16.194 1.00 91.94 90 GLY A N 1
ATOM 679 C CA . GLY A 1 90 ? 5.903 4.796 -15.896 1.00 91.94 90 GLY A CA 1
ATOM 680 C C . GLY A 1 90 ? 4.463 4.300 -15.993 1.00 91.94 90 GLY A C 1
ATOM 681 O O . GLY A 1 90 ? 3.654 4.613 -15.124 1.00 91.94 90 GLY A O 1
ATOM 682 N N . GLU A 1 91 ? 4.150 3.464 -16.989 1.00 95.62 91 GLU A N 1
ATOM 683 C CA . GLU A 1 91 ? 2.810 2.884 -17.137 1.00 95.62 91 GLU A CA 1
ATOM 684 C C . GLU A 1 91 ? 2.429 1.967 -15.956 1.00 95.62 91 GLU A C 1
ATOM 686 O O . GLU A 1 91 ? 1.283 1.997 -15.510 1.00 95.62 91 GLU A O 1
ATOM 691 N N . ASP A 1 92 ? 3.372 1.198 -15.395 1.00 94.12 92 ASP A N 1
ATOM 692 C CA . ASP A 1 92 ? 3.117 0.393 -14.187 1.00 94.12 92 ASP A CA 1
ATOM 693 C C . ASP A 1 92 ? 2.698 1.276 -13.005 1.00 94.12 92 ASP A C 1
ATOM 695 O O . ASP A 1 92 ? 1.738 0.963 -12.302 1.00 94.12 92 ASP A O 1
ATOM 699 N N . ILE A 1 93 ? 3.394 2.399 -12.803 1.00 93.44 93 ILE A N 1
ATOM 700 C CA . ILE A 1 93 ? 3.051 3.381 -11.767 1.00 93.44 93 ILE A CA 1
ATOM 701 C C . ILE A 1 93 ? 1.686 4.007 -12.065 1.00 93.44 93 ILE A C 1
ATOM 703 O O . ILE A 1 93 ? 0.846 4.091 -11.172 1.00 93.44 93 ILE A O 1
ATOM 707 N N . ALA A 1 94 ? 1.457 4.439 -13.307 1.00 93.62 94 ALA A N 1
ATOM 708 C CA . ALA A 1 94 ? 0.231 5.119 -13.711 1.00 93.62 94 ALA A CA 1
ATOM 709 C C . ALA A 1 94 ? -1.010 4.259 -13.448 1.00 93.62 94 ALA A C 1
ATOM 711 O O . ALA A 1 94 ? -1.995 4.771 -12.929 1.00 93.62 94 ALA A O 1
ATOM 712 N N . ARG A 1 95 ? -0.936 2.948 -13.702 1.00 95.31 95 ARG A N 1
ATOM 713 C CA . ARG A 1 95 ? -2.025 2.001 -13.405 1.00 95.31 95 ARG A CA 1
ATOM 714 C C . ARG A 1 95 ? -2.318 1.878 -11.908 1.00 95.31 95 ARG A C 1
ATOM 716 O O . ARG A 1 95 ? -3.472 1.730 -11.522 1.00 95.31 95 ARG A O 1
ATOM 723 N N . VAL A 1 96 ? -1.295 1.955 -11.053 1.00 94.56 96 VAL A N 1
ATOM 724 C CA . VAL A 1 96 ? -1.495 1.988 -9.592 1.00 94.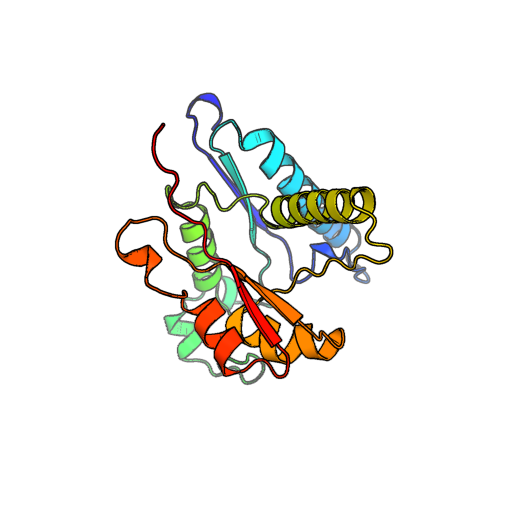56 96 VAL A CA 1
ATOM 725 C C . VAL A 1 96 ? -2.157 3.298 -9.174 1.00 94.56 96 VAL A C 1
ATOM 727 O O . VAL A 1 96 ? -3.061 3.287 -8.345 1.00 94.56 96 VAL A O 1
ATOM 730 N N . VAL A 1 97 ? -1.737 4.423 -9.752 1.00 94.44 97 VAL A N 1
ATOM 731 C CA . VAL A 1 97 ? -2.355 5.730 -9.487 1.00 94.44 97 VAL A CA 1
ATOM 732 C C . VAL A 1 97 ? -3.809 5.745 -9.951 1.00 94.44 97 VAL A C 1
ATOM 734 O O . VAL A 1 97 ? -4.662 6.206 -9.205 1.00 94.44 97 VAL A O 1
ATOM 737 N N . GLU A 1 98 ? -4.101 5.207 -11.134 1.00 94.88 98 GLU A N 1
ATOM 738 C CA . GLU A 1 98 ? -5.459 5.054 -11.663 1.00 94.88 98 GLU A CA 1
ATOM 739 C C . GLU A 1 98 ? -6.328 4.239 -10.702 1.00 94.88 98 GLU A C 1
ATOM 741 O O . GLU A 1 98 ? -7.382 4.712 -10.288 1.00 94.88 98 GLU A O 1
ATOM 746 N N . PHE A 1 99 ? -5.835 3.083 -10.251 1.00 95.12 99 PHE A N 1
ATOM 747 C CA . PHE A 1 99 ? -6.514 2.264 -9.249 1.00 95.12 99 PHE A CA 1
ATOM 748 C C . PHE A 1 99 ? -6.785 3.030 -7.947 1.00 95.12 99 PHE A C 1
ATOM 750 O O . PHE A 1 99 ? -7.895 2.988 -7.426 1.00 95.12 99 PHE A O 1
ATOM 757 N N . LEU A 1 100 ? -5.800 3.760 -7.419 1.00 94.12 100 LEU A N 1
ATOM 758 C CA . LEU A 1 100 ? -5.977 4.560 -6.202 1.00 94.12 100 LEU A CA 1
ATOM 759 C C . LEU A 1 100 ? -6.950 5.726 -6.400 1.00 94.12 100 LEU A C 1
ATOM 761 O O . LEU A 1 100 ? -7.571 6.161 -5.434 1.00 94.12 100 LEU A O 1
ATOM 765 N N . CYS A 1 101 ? -7.069 6.236 -7.624 1.00 93.81 101 CYS A N 1
ATOM 766 C CA . CYS A 1 101 ? -7.977 7.319 -7.973 1.00 93.81 101 CYS A CA 1
ATOM 767 C C . CYS A 1 101 ? -9.410 6.850 -8.261 1.00 93.81 101 CYS A C 1
ATOM 769 O O . CYS A 1 101 ? -10.292 7.700 -8.354 1.00 93.81 101 CYS A O 1
ATOM 771 N N . ASP A 1 102 ? -9.641 5.541 -8.381 1.00 92.38 102 ASP A N 1
ATOM 772 C CA . ASP A 1 102 ? -10.961 4.971 -8.639 1.00 92.38 102 ASP A CA 1
ATOM 773 C C . ASP A 1 102 ? -11.966 5.331 -7.527 1.00 92.38 102 ASP A C 1
ATOM 775 O O . ASP A 1 102 ? -11.631 5.458 -6.336 1.00 92.38 102 ASP A O 1
ATOM 779 N N . ASP A 1 103 ? -13.228 5.496 -7.918 1.00 87.31 103 ASP A N 1
ATOM 780 C CA . ASP A 1 103 ? -14.322 5.811 -7.002 1.00 87.31 103 ASP A CA 1
ATOM 781 C C . ASP A 1 103 ? -14.533 4.686 -5.976 1.00 87.31 103 ASP A C 1
ATOM 783 O O . ASP A 1 103 ? -14.805 4.970 -4.810 1.00 87.31 103 ASP A O 1
ATOM 787 N N . CYS A 1 104 ? -14.297 3.431 -6.371 1.00 87.31 104 CYS A N 1
ATOM 788 C CA . CYS A 1 104 ? -14.418 2.235 -5.534 1.00 87.31 104 CYS A CA 1
ATOM 789 C C . CYS A 1 104 ? -13.202 1.987 -4.619 1.00 87.31 104 CYS A C 1
ATOM 791 O O . CYS A 1 104 ? -13.186 1.007 -3.875 1.00 87.31 104 CYS A O 1
ATOM 793 N N . SER A 1 105 ? -12.177 2.843 -4.666 1.00 87.75 105 SER A N 1
ATOM 794 C CA . SER A 1 105 ? -10.980 2.758 -3.810 1.00 87.75 105 SER A CA 1
ATOM 795 C C . SER A 1 105 ? -11.090 3.602 -2.533 1.00 87.75 105 SER A C 1
ATOM 797 O O . SER A 1 105 ? -10.082 3.955 -1.920 1.00 87.75 105 SER A O 1
ATOM 799 N N . ASP A 1 106 ? -12.306 3.940 -2.112 1.00 81.25 106 ASP A N 1
ATOM 800 C CA . ASP A 1 106 ? -12.612 4.786 -0.951 1.00 81.25 106 ASP A CA 1
ATOM 801 C C . ASP A 1 106 ? -12.116 4.215 0.392 1.00 81.25 106 ASP A C 1
ATOM 803 O O . ASP A 1 106 ? -11.699 4.971 1.269 1.00 81.25 106 ASP A O 1
ATOM 807 N N . MET A 1 107 ? -12.065 2.889 0.527 1.00 78.69 107 MET A N 1
ATOM 808 C CA . MET A 1 107 ? -11.513 2.199 1.704 1.00 78.69 107 MET A CA 1
ATOM 809 C C . MET A 1 107 ? -9.986 2.056 1.684 1.00 78.69 107 MET A C 1
ATOM 811 O O . MET A 1 107 ? -9.378 1.651 2.679 1.00 78.69 107 MET A O 1
ATOM 815 N N . ILE A 1 108 ? -9.335 2.385 0.569 1.00 82.12 108 ILE A N 1
ATOM 816 C CA . ILE A 1 108 ? -7.883 2.289 0.426 1.00 82.12 108 ILE A CA 1
ATOM 817 C C . ILE A 1 108 ? -7.285 3.607 0.918 1.00 82.12 108 ILE A C 1
ATOM 819 O O . ILE A 1 108 ? -6.934 4.484 0.136 1.00 82.12 108 ILE A O 1
ATOM 823 N N . THR A 1 109 ? -7.230 3.779 2.240 1.00 76.19 109 THR A N 1
ATOM 824 C CA . THR A 1 109 ? -6.620 4.934 2.916 1.00 76.19 109 THR A CA 1
ATOM 825 C C . THR A 1 109 ? -6.116 4.509 4.296 1.00 76.19 109 THR A C 1
ATOM 827 O O . THR A 1 109 ? -6.838 3.869 5.053 1.00 76.19 109 THR A O 1
ATOM 830 N N . GLY A 1 110 ? -4.851 4.781 4.635 1.00 62.97 110 GLY A N 1
ATOM 831 C CA . GLY A 1 110 ? -4.327 4.570 5.998 1.00 62.97 110 GLY A CA 1
ATOM 832 C C . GLY A 1 110 ? -4.401 3.142 6.588 1.00 62.97 110 GLY A C 1
ATOM 833 O O . GLY A 1 110 ? -4.215 2.994 7.796 1.00 62.97 110 GLY A O 1
ATOM 834 N N . ALA A 1 111 ? -4.632 2.099 5.778 1.00 61.84 111 ALA A N 1
ATOM 835 C CA . ALA A 1 111 ? -4.942 0.729 6.223 1.00 61.84 111 ALA A CA 1
ATOM 836 C C . ALA A 1 111 ? -3.944 0.121 7.229 1.00 61.84 111 ALA A C 1
ATOM 838 O O . ALA A 1 111 ? -4.332 -0.641 8.112 1.00 61.84 111 ALA A O 1
ATOM 839 N N . GLU A 1 112 ? -2.665 0.498 7.152 1.00 63.88 112 GLU A N 1
ATOM 840 C CA . GLU A 1 112 ? -1.648 0.049 8.106 1.00 63.88 112 GLU A CA 1
ATOM 841 C C . GLU A 1 112 ? -1.905 0.573 9.532 1.00 63.88 112 GLU A C 1
ATOM 843 O O . GLU A 1 112 ? -1.723 -0.163 10.501 1.00 63.88 112 GLU A O 1
ATOM 848 N N . LYS A 1 113 ? -2.338 1.834 9.686 1.00 64.38 113 LYS A N 1
ATOM 849 C CA . LYS A 1 113 ? -2.626 2.401 11.011 1.00 64.38 113 LYS A CA 1
ATOM 850 C C . LYS A 1 113 ? -3.870 1.764 11.609 1.00 64.38 113 LYS A C 1
ATOM 852 O O . LYS A 1 113 ? -3.826 1.384 12.769 1.00 64.38 113 LYS A O 1
ATOM 857 N N . PHE A 1 114 ? -4.918 1.575 10.807 1.00 70.50 114 PHE A N 1
ATOM 858 C CA . PHE A 1 114 ? -6.122 0.871 11.248 1.00 70.50 114 PHE A CA 1
ATOM 859 C C . PHE A 1 114 ? -5.794 -0.546 11.738 1.00 70.50 114 PHE A C 1
ATOM 861 O O . PHE A 1 114 ? -6.213 -0.928 12.825 1.00 70.50 114 PHE A O 1
ATOM 868 N N . ALA A 1 115 ? -4.976 -1.300 10.993 1.00 73.75 115 ALA A N 1
ATOM 869 C CA . ALA A 1 115 ? -4.537 -2.630 11.416 1.00 73.75 115 ALA A CA 1
ATOM 870 C C . ALA A 1 115 ? -3.741 -2.593 12.735 1.00 73.75 115 ALA A C 1
ATOM 872 O O . ALA A 1 115 ? -3.971 -3.424 13.613 1.00 73.75 115 ALA A O 1
ATOM 873 N N . LYS A 1 116 ? -2.843 -1.610 12.903 1.00 78.88 116 LYS A N 1
ATOM 874 C CA . LYS A 1 116 ? -2.069 -1.423 14.143 1.00 78.88 116 LYS A CA 1
ATOM 875 C C . LYS A 1 116 ? -2.950 -1.041 15.329 1.00 78.88 116 LYS A C 1
ATOM 877 O O . LYS A 1 116 ? -2.824 -1.650 16.383 1.00 78.88 116 LYS A O 1
ATOM 882 N N . GLU A 1 117 ? -3.844 -0.073 15.165 1.00 81.62 117 GLU A N 1
ATOM 883 C CA . GLU A 1 117 ? -4.768 0.373 16.216 1.00 81.62 117 GLU A CA 1
ATOM 884 C C . GLU A 1 117 ? -5.728 -0.748 16.626 1.00 81.62 117 GLU A C 1
ATOM 886 O O . GLU A 1 117 ? -5.961 -0.964 17.816 1.00 81.62 117 GLU A O 1
ATOM 891 N N . LEU A 1 118 ? -6.229 -1.517 15.654 1.00 78.81 118 LEU A N 1
ATOM 892 C CA . LEU A 1 118 ? -7.077 -2.676 15.906 1.00 78.81 118 LEU A CA 1
ATOM 893 C C . LEU A 1 118 ? -6.329 -3.750 16.706 1.00 78.81 118 LEU A C 1
ATOM 895 O O . LEU A 1 118 ? -6.841 -4.200 17.733 1.00 78.81 118 LEU A O 1
ATOM 899 N N . LEU A 1 119 ? -5.110 -4.117 16.296 1.00 89.50 119 LEU A N 1
ATOM 900 C CA . LEU A 1 119 ? -4.298 -5.093 17.031 1.00 89.50 119 LEU A CA 1
ATOM 901 C C . LEU A 1 119 ? -3.936 -4.610 18.436 1.00 89.50 119 LEU A C 1
ATOM 903 O O . LEU A 1 119 ? -4.061 -5.387 19.376 1.00 89.50 119 LEU A O 1
ATOM 907 N N . GLN A 1 120 ? -3.581 -3.334 18.607 1.00 87.69 120 GLN A N 1
ATOM 908 C CA . GLN A 1 120 ? -3.338 -2.744 19.929 1.00 87.69 120 GLN A CA 1
ATOM 909 C C . GLN A 1 120 ? -4.585 -2.807 20.822 1.00 87.69 120 GLN A C 1
ATOM 911 O O . GLN A 1 120 ? -4.488 -3.076 22.020 1.00 87.69 120 GLN A O 1
ATOM 916 N N . SER A 1 121 ? -5.775 -2.592 20.251 1.00 90.44 121 SER A N 1
ATOM 917 C CA . SER A 1 121 ? -7.032 -2.709 20.995 1.00 90.44 121 SER A CA 1
ATOM 918 C C . SER A 1 121 ? -7.308 -4.145 21.457 1.00 90.44 121 SER A C 1
ATOM 920 O O . SER A 1 121 ? -7.829 -4.335 22.557 1.00 90.44 121 SER A O 1
ATOM 922 N N . TYR A 1 122 ? -6.940 -5.151 20.654 1.00 93.06 122 TYR A N 1
ATOM 923 C CA . TYR A 1 122 ? -7.075 -6.564 21.015 1.00 93.06 122 TYR A CA 1
ATOM 924 C C . TYR A 1 122 ? -6.012 -7.019 22.008 1.00 93.06 122 TYR A C 1
ATOM 926 O O . TYR A 1 122 ? -6.336 -7.750 22.939 1.00 93.06 122 TYR A O 1
ATOM 934 N N . GLU A 1 123 ? -4.774 -6.556 21.857 1.00 94.38 123 GLU A N 1
ATOM 935 C CA . GLU A 1 123 ? -3.702 -6.798 22.820 1.00 94.38 123 GLU A CA 1
ATOM 936 C C . GLU A 1 123 ? -4.110 -6.315 24.209 1.00 94.38 123 GLU A C 1
ATOM 938 O O . GLU A 1 123 ? -4.058 -7.078 25.173 1.00 94.38 123 GLU A O 1
ATOM 943 N N . LYS A 1 124 ? -4.632 -5.087 24.293 1.00 93.25 124 LYS A N 1
ATOM 944 C CA . LYS A 1 124 ? -5.158 -4.545 25.544 1.00 93.25 124 LYS A CA 1
ATOM 945 C C . LYS A 1 124 ? -6.282 -5.412 26.122 1.00 93.25 124 LYS A C 1
ATOM 947 O O . LYS A 1 124 ? -6.230 -5.748 27.297 1.00 93.25 124 LYS A O 1
ATOM 952 N N . GLN A 1 125 ? -7.265 -5.806 25.307 1.00 95.06 125 GLN A N 1
ATOM 953 C CA . GLN A 1 125 ? -8.365 -6.671 25.757 1.00 95.06 125 GLN A CA 1
ATOM 954 C C . GLN A 1 125 ? -7.871 -8.026 26.283 1.00 95.06 125 GLN A C 1
ATOM 956 O O . GLN A 1 125 ? -8.383 -8.512 27.288 1.00 95.06 125 GLN A O 1
ATOM 961 N N . ALA A 1 126 ? -6.878 -8.632 25.628 1.00 94.50 126 ALA A N 1
ATOM 962 C CA . ALA A 1 126 ? -6.298 -9.899 26.057 1.00 94.50 126 ALA A CA 1
ATOM 963 C C . ALA A 1 126 ? -5.556 -9.759 27.396 1.00 94.50 126 ALA A C 1
ATOM 965 O O . ALA A 1 126 ? -5.749 -10.585 28.290 1.00 94.50 126 ALA A O 1
ATOM 966 N N . ILE A 1 127 ? -4.766 -8.694 27.563 1.00 95.88 127 ILE A N 1
ATOM 967 C CA . ILE A 1 127 ? -4.072 -8.387 28.824 1.00 95.88 127 ILE A CA 1
ATOM 968 C C . ILE A 1 127 ? -5.082 -8.133 29.949 1.00 95.88 127 ILE A C 1
ATOM 970 O O . ILE A 1 127 ? -4.958 -8.719 31.025 1.00 95.88 127 ILE A O 1
ATOM 974 N N . ASP A 1 128 ? -6.116 -7.328 29.690 1.00 96.12 128 ASP A N 1
ATOM 975 C CA . ASP A 1 128 ? -7.187 -7.032 30.651 1.00 96.12 128 ASP A CA 1
ATOM 976 C C . ASP A 1 128 ? -7.964 -8.308 31.049 1.00 96.12 128 ASP A C 1
ATOM 978 O O . ASP A 1 128 ? -8.418 -8.434 32.187 1.00 96.12 128 ASP A O 1
ATOM 982 N N . ALA A 1 129 ? -8.066 -9.289 30.144 1.00 96.44 129 ALA A N 1
ATOM 983 C CA . ALA A 1 129 ? -8.643 -10.611 30.404 1.00 96.44 129 ALA A CA 1
ATOM 984 C C . ALA A 1 129 ? -7.684 -11.590 31.123 1.00 96.44 129 ALA A C 1
ATOM 986 O O . ALA A 1 129 ? -8.078 -12.716 31.434 1.00 96.44 129 ALA A O 1
ATOM 987 N N . GLY A 1 130 ? -6.444 -11.179 31.411 1.00 96.38 130 GLY A N 1
ATOM 988 C CA . GLY A 1 130 ? -5.464 -11.948 32.184 1.00 96.38 130 GLY A CA 1
ATOM 989 C C . GLY A 1 130 ? -4.414 -12.704 31.362 1.00 96.38 130 GLY A C 1
ATOM 990 O O . GLY A 1 130 ? -3.665 -13.501 31.934 1.00 96.38 130 GLY A O 1
ATOM 991 N N . VAL A 1 131 ? -4.324 -12.473 30.047 1.00 95.75 131 VAL A N 1
ATOM 992 C CA . VAL A 1 131 ? -3.245 -13.028 29.213 1.00 95.75 131 VAL A CA 1
ATOM 993 C C . VAL A 1 131 ? -1.940 -12.292 29.530 1.00 95.75 131 VAL A C 1
ATOM 995 O O . VAL A 1 131 ? -1.848 -11.078 29.389 1.00 95.75 131 VAL A O 1
ATOM 998 N N . LYS A 1 132 ? -0.925 -13.028 29.995 1.00 92.62 132 LYS A N 1
ATOM 999 C CA . LYS A 1 132 ? 0.323 -12.439 30.515 1.00 92.62 132 LYS A CA 1
ATOM 1000 C C . LYS A 1 132 ? 1.285 -11.970 29.429 1.00 92.62 132 LYS A C 1
ATOM 1002 O O . LYS A 1 132 ? 2.003 -10.999 29.637 1.00 92.62 132 LYS A O 1
ATOM 1007 N N . GLU A 1 133 ? 1.312 -12.676 28.306 1.00 92.81 133 GLU A N 1
ATOM 1008 C CA . GLU A 1 133 ? 2.225 -12.416 27.198 1.00 92.81 133 GLU A CA 1
ATOM 1009 C C . GLU A 1 133 ? 1.417 -12.366 25.909 1.00 92.81 133 GLU A C 1
ATOM 1011 O O . GLU A 1 133 ? 0.758 -13.337 25.536 1.00 92.81 133 GLU A O 1
ATOM 1016 N N . VAL A 1 134 ? 1.440 -11.209 25.253 1.00 94.00 134 VAL A N 1
ATOM 1017 C CA . VAL A 1 134 ? 0.770 -10.987 23.977 1.00 94.00 134 VAL A CA 1
ATOM 1018 C C . VAL A 1 134 ? 1.807 -10.483 22.989 1.00 94.00 134 VAL A C 1
ATOM 1020 O O . VAL A 1 134 ? 2.561 -9.559 23.278 1.00 94.00 134 VAL A O 1
ATOM 1023 N N . VAL A 1 135 ? 1.846 -11.110 21.818 1.00 93.12 135 VAL A N 1
ATOM 1024 C CA . VAL A 1 135 ? 2.674 -10.682 20.694 1.00 93.12 135 VAL A CA 1
ATOM 1025 C C . VAL A 1 135 ? 1.739 -10.317 19.554 1.00 93.12 135 VAL A C 1
ATOM 1027 O O . VAL A 1 135 ? 0.884 -11.113 19.165 1.00 93.12 135 VAL A O 1
ATOM 1030 N N . THR A 1 136 ? 1.897 -9.111 19.019 1.00 91.75 136 THR A N 1
ATOM 1031 C CA . THR A 1 136 ? 1.201 -8.669 17.811 1.00 91.75 136 THR A CA 1
ATOM 1032 C C . THR A 1 136 ? 2.164 -8.727 16.627 1.00 91.75 136 THR A C 1
ATOM 1034 O O . THR A 1 136 ? 3.311 -8.293 16.725 1.00 91.75 136 THR A O 1
ATOM 1037 N N . ASP A 1 137 ? 1.712 -9.289 15.504 1.00 88.06 137 ASP A N 1
ATOM 1038 C CA . ASP A 1 137 ? 2.506 -9.389 14.275 1.00 88.06 137 ASP A CA 1
ATOM 1039 C C . ASP A 1 137 ? 1.642 -9.027 13.062 1.00 88.06 137 ASP A C 1
ATOM 1041 O O . ASP A 1 137 ? 0.526 -9.529 12.905 1.00 88.06 137 ASP A O 1
ATOM 1045 N N . ILE A 1 138 ? 2.147 -8.125 12.218 1.00 85.62 138 ILE A N 1
ATOM 1046 C CA . ILE A 1 138 ? 1.494 -7.702 10.974 1.00 85.62 138 ILE A CA 1
ATOM 1047 C C . ILE A 1 138 ? 2.377 -8.152 9.820 1.00 85.62 138 ILE A C 1
ATOM 1049 O O . ILE A 1 138 ? 3.429 -7.571 9.560 1.00 85.62 138 ILE A O 1
ATOM 1053 N N . GLU A 1 139 ? 1.906 -9.159 9.095 1.00 82.19 139 GLU A N 1
ATOM 1054 C CA . GLU A 1 139 ? 2.618 -9.745 7.964 1.00 82.19 139 GLU A CA 1
ATOM 1055 C C . GLU A 1 139 ? 1.947 -9.373 6.638 1.00 82.19 139 GLU A C 1
ATOM 1057 O O . GLU A 1 139 ? 0.721 -9.378 6.505 1.00 82.19 139 GLU A O 1
ATOM 1062 N N . TYR A 1 140 ? 2.767 -9.095 5.624 1.00 77.88 140 TYR A N 1
ATOM 1063 C CA . TYR A 1 140 ? 2.307 -8.777 4.273 1.00 77.88 140 TYR A CA 1
ATOM 1064 C C . TYR A 1 140 ? 2.474 -9.982 3.345 1.00 77.88 140 TYR A C 1
ATOM 1066 O O . TYR A 1 140 ? 3.520 -10.630 3.320 1.00 77.88 140 TYR A O 1
ATOM 1074 N N . GLY A 1 141 ? 1.455 -10.264 2.533 1.00 77.88 141 GLY A N 1
ATOM 1075 C CA . GLY A 1 141 ? 1.469 -11.349 1.551 1.00 77.88 141 GLY A CA 1
ATOM 1076 C C . GLY A 1 141 ? 0.185 -12.171 1.579 1.00 77.88 141 GLY A C 1
ATOM 1077 O O . GLY A 1 141 ? -0.837 -11.725 2.089 1.00 77.88 141 GLY A O 1
ATOM 1078 N N . SER A 1 142 ? 0.226 -13.382 1.014 1.00 80.88 142 SER A N 1
ATOM 1079 C CA . SER A 1 142 ? -0.923 -14.297 1.020 1.00 80.88 142 SER A CA 1
ATOM 1080 C C . SER A 1 142 ? -1.143 -14.875 2.426 1.00 80.88 142 SER A C 1
ATOM 1082 O O . SER A 1 142 ? -0.303 -15.668 2.871 1.00 80.88 142 SER A O 1
ATOM 1084 N N . PRO A 1 143 ? -2.269 -14.576 3.113 1.00 82.94 143 PRO A N 1
ATOM 1085 C CA . PRO A 1 143 ? -2.511 -15.052 4.480 1.00 82.94 143 PRO A CA 1
ATOM 1086 C C . PRO A 1 143 ? -2.460 -16.581 4.593 1.00 82.94 143 PRO A C 1
ATOM 1088 O O . PRO A 1 143 ? -1.931 -17.123 5.557 1.00 82.94 143 PRO A O 1
ATOM 1091 N N . LYS A 1 144 ? -2.925 -17.281 3.548 1.00 85.88 144 LYS A N 1
ATOM 1092 C CA . LYS A 1 144 ? -2.920 -18.751 3.437 1.00 85.88 144 LYS A CA 1
ATOM 1093 C C . LYS A 1 144 ? -1.543 -19.359 3.672 1.00 85.88 144 LYS A C 1
ATOM 1095 O O . LYS A 1 144 ? -1.405 -20.366 4.367 1.00 85.88 144 LYS A O 1
ATOM 1100 N N . VAL A 1 145 ? -0.535 -18.744 3.060 1.00 87.88 145 VAL A N 1
ATOM 1101 C CA . VAL A 1 145 ? 0.851 -19.211 3.091 1.00 87.88 145 VAL A CA 1
ATOM 1102 C C . VAL A 1 145 ? 1.533 -18.697 4.349 1.00 87.88 145 VAL A C 1
ATOM 1104 O O . VAL A 1 145 ? 2.112 -19.490 5.084 1.00 87.88 145 VAL A O 1
ATOM 1107 N N . LYS A 1 146 ? 1.392 -17.396 4.623 1.00 91.62 146 LYS A N 1
ATOM 1108 C CA . LYS A 1 146 ? 2.059 -16.722 5.737 1.00 91.62 146 LYS A CA 1
ATOM 1109 C C . LYS A 1 146 ? 1.698 -17.341 7.082 1.00 91.62 146 LYS A C 1
ATOM 1111 O O . LYS A 1 146 ? 2.592 -17.729 7.825 1.00 91.62 146 LYS A O 1
ATOM 1116 N N . ILE A 1 147 ? 0.406 -17.519 7.358 1.00 92.12 147 ILE A N 1
ATOM 1117 C CA . ILE A 1 147 ? -0.060 -18.035 8.652 1.00 92.12 147 ILE A CA 1
ATOM 1118 C C . ILE A 1 147 ? 0.460 -19.457 8.896 1.00 92.12 147 ILE A C 1
ATOM 1120 O O . ILE A 1 147 ? 1.033 -19.732 9.945 1.00 92.12 147 ILE A O 1
ATOM 1124 N N . SER A 1 148 ? 0.302 -20.353 7.918 1.00 91.56 148 SER A N 1
ATOM 1125 C CA . SER A 1 148 ? 0.609 -21.779 8.103 1.00 91.56 148 SER A CA 1
ATOM 1126 C C . SER A 1 148 ? 2.098 -22.121 8.005 1.00 91.56 148 SER A C 1
ATOM 1128 O O . SER A 1 148 ? 2.561 -23.024 8.701 1.00 91.56 148 SER A O 1
ATOM 1130 N N . LYS A 1 149 ? 2.855 -21.439 7.134 1.00 90.31 149 LYS A N 1
ATOM 1131 C CA . LYS A 1 149 ? 4.248 -21.805 6.823 1.00 90.31 149 LYS A CA 1
ATOM 1132 C C . LYS A 1 149 ? 5.296 -20.914 7.468 1.00 90.31 149 LYS A C 1
ATOM 1134 O O . LYS A 1 149 ? 6.443 -21.340 7.547 1.00 90.31 149 LYS A O 1
ATOM 1139 N N . GLU A 1 150 ? 4.931 -19.708 7.891 1.00 92.00 150 GLU A N 1
ATOM 1140 C CA . GLU A 1 150 ? 5.893 -18.727 8.396 1.00 92.00 150 GLU A CA 1
ATOM 1141 C C . GLU A 1 150 ? 5.558 -18.319 9.829 1.00 92.00 150 GLU A C 1
ATOM 1143 O O . GLU A 1 150 ? 6.346 -18.596 10.726 1.00 92.00 150 GLU A O 1
ATOM 1148 N N . VAL A 1 151 ? 4.373 -17.752 10.069 1.00 93.75 151 VAL A N 1
ATOM 1149 C CA . VAL A 1 151 ? 3.992 -17.192 11.377 1.00 93.75 151 VAL A CA 1
ATOM 1150 C C . VAL A 1 151 ? 3.846 -18.277 12.440 1.00 93.75 151 VAL A C 1
ATOM 1152 O O . VAL A 1 151 ? 4.473 -18.182 13.490 1.00 93.75 151 VAL A O 1
ATOM 1155 N N . ALA A 1 152 ? 3.066 -19.331 12.175 1.00 94.38 152 ALA A N 1
ATOM 1156 C CA . ALA A 1 152 ? 2.865 -20.387 13.166 1.00 94.38 152 ALA A CA 1
ATOM 1157 C C . ALA A 1 152 ? 4.180 -21.096 13.559 1.00 94.38 152 ALA A C 1
ATOM 1159 O O . ALA A 1 152 ? 4.421 -21.241 14.754 1.00 94.38 152 ALA A O 1
ATOM 1160 N N . PRO A 1 153 ? 5.084 -21.459 12.621 1.00 93.19 153 PRO A N 1
ATOM 1161 C CA . PRO A 1 153 ? 6.407 -21.969 12.987 1.00 93.19 153 PRO A CA 1
ATOM 1162 C C . PRO A 1 153 ? 7.313 -20.949 13.691 1.00 93.19 153 PRO A C 1
ATOM 1164 O O . PRO A 1 153 ? 8.045 -21.332 14.595 1.00 93.19 153 PRO A O 1
ATOM 1167 N N . LYS A 1 154 ? 7.279 -19.668 13.290 1.00 94.31 154 LYS A N 1
ATOM 1168 C CA . LYS A 1 154 ? 8.106 -18.585 13.864 1.00 94.31 154 LYS A CA 1
ATOM 1169 C C . LYS A 1 154 ? 7.849 -18.381 15.356 1.00 94.31 154 LYS A C 1
ATOM 1171 O O . LYS A 1 154 ? 8.794 -18.098 16.083 1.00 94.31 154 LYS A O 1
ATOM 1176 N N . TYR A 1 155 ? 6.598 -18.520 15.786 1.00 94.38 155 TYR A N 1
ATOM 1177 C CA . TYR A 1 155 ? 6.189 -18.342 17.182 1.00 94.38 155 TYR A CA 1
ATOM 1178 C C . TYR A 1 155 ? 5.855 -19.654 17.895 1.00 94.38 155 TYR A C 1
ATOM 1180 O O . TYR A 1 155 ? 5.276 -19.609 18.973 1.00 94.38 155 TYR A O 1
ATOM 1188 N N . GLU A 1 156 ? 6.183 -20.801 17.289 1.00 94.06 156 GLU A N 1
ATOM 1189 C CA . GLU A 1 156 ? 5.910 -22.131 17.854 1.00 94.06 156 GLU A CA 1
ATOM 1190 C C . GLU A 1 156 ? 4.443 -22.290 18.310 1.00 94.06 156 GLU A C 1
ATOM 1192 O O . GLU A 1 156 ? 4.150 -22.753 19.404 1.00 94.06 156 GLU A O 1
ATOM 1197 N N . VAL A 1 157 ? 3.502 -21.857 17.462 1.00 95.12 157 VAL A N 1
ATOM 1198 C CA . VAL A 1 157 ? 2.068 -21.803 17.788 1.00 95.12 157 VAL A CA 1
ATOM 1199 C C . VAL A 1 157 ? 1.461 -23.205 17.873 1.00 95.12 157 VAL A C 1
ATOM 1201 O O . VAL A 1 157 ? 1.449 -23.928 16.876 1.00 95.12 157 VAL A O 1
ATOM 1204 N N . ASP A 1 158 ? 0.843 -23.529 19.011 1.00 96.75 158 ASP A N 1
ATOM 1205 C CA . ASP A 1 158 ? 0.136 -24.801 19.236 1.00 96.75 158 ASP A CA 1
ATOM 1206 C C . ASP A 1 158 ? -1.327 -24.801 18.747 1.00 96.75 158 ASP A C 1
ATOM 1208 O O . ASP A 1 158 ? -1.879 -25.857 18.437 1.00 96.75 158 ASP A O 1
ATOM 1212 N N . LEU A 1 159 ? -1.958 -23.623 18.653 1.00 95.62 159 LEU A N 1
ATOM 1213 C CA . LEU A 1 159 ? -3.351 -23.460 18.226 1.00 95.62 159 LEU A CA 1
ATOM 1214 C C . LEU A 1 159 ? -3.536 -22.203 17.369 1.00 95.62 159 LEU A C 1
ATOM 1216 O O . LEU A 1 159 ? -3.269 -21.087 17.813 1.00 95.62 159 LEU A O 1
ATOM 1220 N N . ILE A 1 160 ? -4.094 -22.371 16.171 1.00 94.38 160 ILE A N 1
ATOM 1221 C CA . ILE A 1 160 ? -4.553 -21.267 15.325 1.00 94.38 160 ILE A CA 1
ATOM 1222 C C . ILE A 1 160 ? -6.066 -21.124 15.456 1.00 94.38 160 ILE A C 1
ATOM 1224 O O . ILE A 1 160 ? -6.823 -22.029 15.105 1.00 94.38 160 ILE A O 1
ATOM 1228 N N . VAL A 1 161 ? -6.519 -19.950 15.892 1.00 91.44 161 VAL A N 1
ATOM 1229 C CA . VAL A 1 161 ? -7.941 -19.588 15.899 1.00 91.44 161 VAL A CA 1
ATOM 1230 C C . VAL A 1 161 ? -8.226 -18.679 14.707 1.00 91.44 161 VAL A C 1
ATOM 1232 O O . VAL A 1 161 ? -7.587 -17.643 14.539 1.00 91.44 161 VAL A O 1
ATOM 1235 N N . CYS A 1 162 ? -9.181 -19.058 13.860 1.00 87.19 162 CYS A N 1
ATOM 1236 C CA . CYS A 1 162 ? -9.578 -18.259 12.700 1.00 87.19 162 CYS A CA 1
ATOM 1237 C C . CYS A 1 162 ? -11.094 -18.298 12.479 1.00 87.19 162 CYS A C 1
ATOM 1239 O O . CYS A 1 162 ? -11.772 -19.231 12.901 1.00 87.19 162 CYS A O 1
ATOM 1241 N N . GLY A 1 163 ? -11.647 -17.271 11.836 1.00 79.44 163 GLY A N 1
ATOM 1242 C CA . GLY A 1 163 ? -13.075 -17.222 11.511 1.00 79.44 163 GLY A CA 1
ATOM 1243 C C . GLY A 1 163 ? -13.411 -17.989 10.230 1.00 79.44 163 GLY A C 1
ATOM 1244 O O . GLY A 1 163 ? -12.591 -18.070 9.314 1.00 79.44 163 GLY A O 1
ATOM 1245 N N . ALA A 1 164 ? -14.631 -18.512 10.129 1.00 74.44 164 ALA A N 1
ATOM 1246 C CA . ALA A 1 164 ? -15.214 -18.873 8.836 1.00 74.44 164 ALA A CA 1
ATOM 1247 C C . ALA A 1 164 ? -15.744 -17.608 8.133 1.00 74.44 164 ALA A C 1
ATOM 1249 O O . ALA A 1 164 ? -16.359 -16.753 8.768 1.00 74.44 164 ALA A O 1
ATOM 1250 N N . THR A 1 165 ? -15.513 -17.467 6.826 1.00 64.50 165 THR A N 1
ATOM 1251 C CA . THR A 1 165 ? -16.052 -16.333 6.053 1.00 64.50 165 THR A CA 1
ATOM 1252 C C . THR A 1 165 ? -17.472 -16.624 5.571 1.00 64.50 165 THR A C 1
ATOM 1254 O O . THR A 1 165 ? -17.695 -17.681 4.991 1.00 64.50 165 THR A O 1
ATOM 1257 N N . GLY A 1 166 ? -18.390 -15.665 5.701 1.00 54.16 166 GLY A N 1
ATOM 1258 C CA . GLY A 1 166 ? -19.707 -15.714 5.058 1.00 54.16 166 GLY A CA 1
ATOM 1259 C C . GLY A 1 166 ? -20.645 -14.651 5.622 1.00 54.16 166 GLY A C 1
ATOM 1260 O O . GLY A 1 166 ? -21.105 -14.768 6.755 1.00 54.16 166 GLY A O 1
ATOM 1261 N N . MET A 1 167 ? -20.921 -13.599 4.846 1.00 48.06 167 MET A N 1
ATOM 1262 C CA . MET A 1 167 ? -21.847 -12.531 5.259 1.00 48.06 167 MET A CA 1
ATOM 1263 C C . MET A 1 167 ? -23.312 -12.890 4.947 1.00 48.06 167 MET A C 1
ATOM 1265 O O . MET A 1 167 ? -24.222 -12.334 5.557 1.00 48.06 167 MET A O 1
ATOM 1269 N N . SER A 1 168 ? -23.547 -13.860 4.052 1.00 52.69 168 SER A N 1
ATOM 1270 C CA . SER A 1 168 ? -24.876 -14.303 3.608 1.00 52.69 168 SER A CA 1
ATOM 1271 C C . SER A 1 168 ? -25.293 -15.671 4.179 1.00 52.69 168 SER A C 1
ATOM 1273 O O . SER A 1 168 ? -24.453 -16.501 4.525 1.00 52.69 168 SER A O 1
ATOM 1275 N N . ALA A 1 169 ? -26.605 -15.934 4.253 1.00 50.75 169 ALA A N 1
ATOM 1276 C CA . ALA A 1 169 ? -27.177 -17.158 4.839 1.00 50.75 169 ALA A CA 1
ATOM 1277 C C . ALA A 1 169 ? -26.688 -18.470 4.184 1.00 50.75 169 ALA A C 1
ATOM 1279 O O . ALA A 1 169 ? -26.635 -19.502 4.847 1.00 50.75 169 ALA A O 1
ATOM 1280 N N . VAL A 1 170 ? -26.292 -18.426 2.906 1.00 57.22 170 VAL A N 1
ATOM 1281 C CA . VAL A 1 170 ? -25.789 -19.588 2.151 1.00 57.22 170 VAL A CA 1
ATOM 1282 C C . VAL A 1 170 ? -24.265 -19.732 2.279 1.00 57.22 170 VAL A C 1
ATOM 1284 O O . VAL A 1 170 ? -23.752 -20.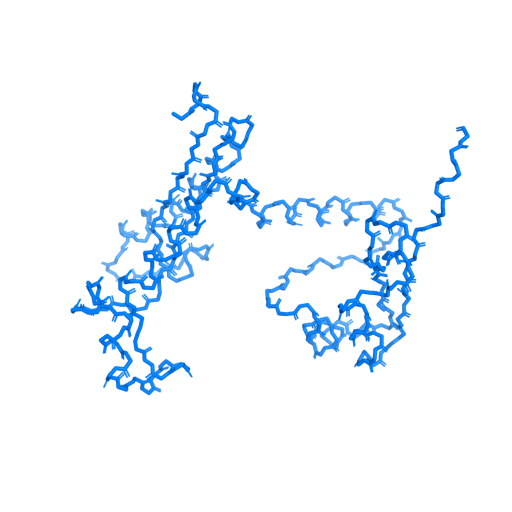847 2.351 1.00 57.22 170 VAL A O 1
ATOM 1287 N N . GLU A 1 171 ? -23.524 -18.622 2.378 1.00 55.72 171 GLU A N 1
ATOM 1288 C CA . GLU A 1 171 ? -22.060 -18.641 2.536 1.00 55.72 171 GLU A CA 1
ATOM 1289 C C . GLU A 1 171 ? -21.604 -19.069 3.936 1.00 55.72 171 GLU A C 1
ATOM 1291 O O . GLU A 1 171 ? -20.484 -19.549 4.082 1.00 55.72 171 GLU A O 1
ATOM 1296 N N . ARG A 1 172 ? -22.474 -18.988 4.954 1.00 58.72 172 ARG A N 1
ATOM 1297 C CA . ARG A 1 172 ? -22.198 -19.449 6.335 1.00 58.72 172 ARG A CA 1
ATOM 1298 C C . ARG A 1 172 ? -21.877 -20.947 6.447 1.00 58.72 172 ARG A C 1
ATOM 1300 O O . ARG A 1 172 ? -21.339 -21.386 7.465 1.00 58.72 172 ARG A O 1
ATOM 1307 N N . PHE A 1 173 ? -22.175 -21.735 5.413 1.00 60.88 173 PHE A N 1
ATOM 1308 C CA . PHE A 1 173 ? -21.796 -23.149 5.338 1.00 60.88 173 PHE A CA 1
ATOM 1309 C C . PHE A 1 173 ? -20.370 -23.373 4.814 1.00 60.88 173 PHE A C 1
ATOM 1311 O O . PHE A 1 173 ? -19.842 -24.480 4.953 1.00 60.88 173 PHE A O 1
ATOM 1318 N N . PHE A 1 174 ? -19.720 -22.345 4.263 1.00 63.62 174 PHE A N 1
ATOM 1319 C CA . PHE A 1 174 ? -18.373 -22.433 3.713 1.00 63.62 174 PHE A CA 1
ATOM 1320 C C . PHE A 1 174 ? -17.327 -21.941 4.717 1.00 63.62 174 PHE A C 1
ATOM 1322 O O . PHE A 1 174 ? -17.481 -20.930 5.389 1.00 63.62 174 PHE A O 1
ATOM 1329 N N . ILE A 1 175 ? -16.220 -22.678 4.819 1.00 68.25 175 ILE A N 1
ATOM 1330 C CA . ILE A 1 175 ? -15.154 -22.412 5.796 1.00 68.25 175 ILE A CA 1
ATOM 1331 C C . ILE A 1 175 ? -14.274 -21.207 5.403 1.00 68.25 175 ILE A C 1
ATOM 1333 O O . ILE A 1 175 ? -13.499 -20.713 6.209 1.00 68.25 175 ILE A O 1
ATOM 1337 N N . GLY A 1 176 ? -14.430 -20.689 4.182 1.00 74.69 176 GLY A N 1
ATOM 1338 C CA . GLY A 1 176 ? -13.598 -19.629 3.626 1.00 74.69 176 GLY A CA 1
ATOM 1339 C C . GLY A 1 176 ? -12.269 -20.144 3.095 1.00 74.69 176 GLY A C 1
ATOM 1340 O O . GLY A 1 176 ? -11.645 -21.036 3.660 1.00 74.69 176 GLY A O 1
ATOM 1341 N N . SER A 1 177 ? -11.809 -19.575 1.980 1.00 81.00 177 SER A N 1
ATOM 1342 C CA . SER A 1 177 ? -10.650 -20.122 1.267 1.00 81.00 177 SER A CA 1
ATOM 1343 C C . SER A 1 177 ? -9.322 -19.968 2.028 1.00 81.00 177 SER A C 1
ATOM 1345 O O . SER A 1 177 ? -8.346 -20.638 1.687 1.00 81.00 177 SER A O 1
ATOM 1347 N N . VAL A 1 178 ? -9.257 -19.071 3.022 1.00 83.69 178 VAL A N 1
ATOM 1348 C CA . VAL A 1 178 ? -8.085 -18.892 3.893 1.00 83.69 178 VAL A CA 1
ATOM 1349 C C . VAL A 1 178 ? -8.079 -19.916 5.015 1.00 83.69 178 VAL A C 1
ATOM 1351 O O . VAL A 1 178 ? -7.111 -20.663 5.140 1.00 83.69 178 VAL A O 1
ATOM 1354 N N . SER A 1 179 ? -9.169 -19.995 5.772 1.00 85.94 179 SER A N 1
ATOM 1355 C CA . SER A 1 179 ? -9.313 -20.938 6.878 1.00 85.94 179 SER A CA 1
ATOM 1356 C C . SER A 1 179 ? -9.269 -22.381 6.379 1.00 85.94 179 SER A C 1
ATOM 1358 O O . SER A 1 179 ? -8.595 -23.190 6.995 1.00 85.94 179 SER A O 1
ATOM 1360 N N . GLU A 1 180 ? -9.834 -22.689 5.200 1.00 88.12 180 GLU A N 1
ATOM 1361 C CA . GLU A 1 180 ? -9.685 -24.008 4.553 1.00 88.12 180 GLU A CA 1
ATOM 1362 C C . GLU A 1 180 ? -8.213 -24.382 4.362 1.00 88.12 180 GLU A C 1
ATOM 1364 O O . GLU A 1 180 ? -7.780 -25.469 4.736 1.00 88.12 180 GLU A O 1
ATOM 1369 N N . HIS A 1 181 ? -7.427 -23.457 3.810 1.00 90.94 181 HIS A N 1
ATOM 1370 C CA . HIS A 1 181 ? -6.010 -23.684 3.577 1.00 90.94 181 HIS A CA 1
ATOM 1371 C C . HIS A 1 181 ? -5.244 -23.834 4.899 1.00 90.94 181 HIS A C 1
ATOM 1373 O O . HIS A 1 181 ? -4.389 -24.707 5.017 1.00 90.94 181 HIS A O 1
ATOM 1379 N N . ILE A 1 182 ? -5.541 -23.014 5.908 1.00 90.88 182 ILE A N 1
ATOM 1380 C CA . ILE A 1 182 ? -4.905 -23.119 7.227 1.00 90.88 182 ILE A CA 1
ATOM 1381 C C . ILE A 1 182 ? -5.232 -24.473 7.862 1.00 90.88 182 ILE A C 1
ATOM 1383 O O . ILE A 1 182 ? -4.308 -25.197 8.210 1.00 90.88 182 ILE A O 1
ATOM 1387 N N . THR A 1 183 ? -6.507 -24.866 7.927 1.00 92.19 183 THR A N 1
ATOM 1388 C CA . THR A 1 183 ? -6.937 -26.168 8.465 1.00 92.19 183 THR A CA 1
ATOM 1389 C C . THR A 1 183 ? -6.256 -27.339 7.760 1.00 92.19 183 THR A C 1
ATOM 1391 O O . THR A 1 183 ? -5.980 -28.361 8.380 1.00 92.19 183 THR A O 1
ATOM 1394 N N . ARG A 1 184 ? -5.968 -27.204 6.463 1.00 92.50 184 ARG A N 1
ATOM 1395 C CA . ARG A 1 184 ? -5.372 -28.279 5.666 1.00 92.50 184 ARG A CA 1
ATOM 1396 C C . ARG A 1 184 ? -3.852 -28.390 5.795 1.00 92.50 184 ARG A C 1
ATOM 1398 O O . ARG A 1 184 ? -3.322 -29.478 5.592 1.00 92.50 184 ARG A O 1
ATOM 1405 N N . TYR A 1 185 ? -3.157 -27.283 6.060 1.00 93.56 185 TYR A N 1
ATOM 1406 C CA . TYR A 1 185 ? -1.692 -27.215 5.959 1.00 93.56 185 TYR A CA 1
ATOM 1407 C C . TYR A 1 185 ? -0.976 -26.739 7.227 1.00 93.56 185 TYR A C 1
ATOM 1409 O O . TYR A 1 185 ? 0.254 -26.821 7.276 1.00 93.56 185 TYR A O 1
ATOM 1417 N N . ALA A 1 186 ? -1.689 -26.230 8.233 1.00 93.88 186 ALA A N 1
ATOM 1418 C CA . ALA A 1 186 ? -1.095 -25.936 9.530 1.00 93.88 186 ALA A CA 1
ATOM 1419 C C . ALA A 1 186 ? -0.569 -27.227 10.171 1.00 93.88 186 ALA A C 1
ATOM 1421 O O . ALA A 1 186 ? -1.157 -28.298 10.029 1.00 93.88 186 ALA A O 1
ATOM 1422 N N . LYS A 1 187 ? 0.568 -27.120 10.862 1.00 93.75 187 LYS A N 1
ATOM 1423 C CA . LYS A 1 187 ? 1.174 -28.244 11.593 1.00 93.75 187 LYS A CA 1
ATOM 1424 C C . LYS A 1 187 ? 0.643 -28.387 13.023 1.00 93.75 187 LYS A C 1
ATOM 1426 O O . LYS A 1 187 ? 1.030 -29.328 13.705 1.00 93.75 187 LYS A O 1
ATOM 1431 N N . CYS A 1 188 ? -0.187 -27.447 13.45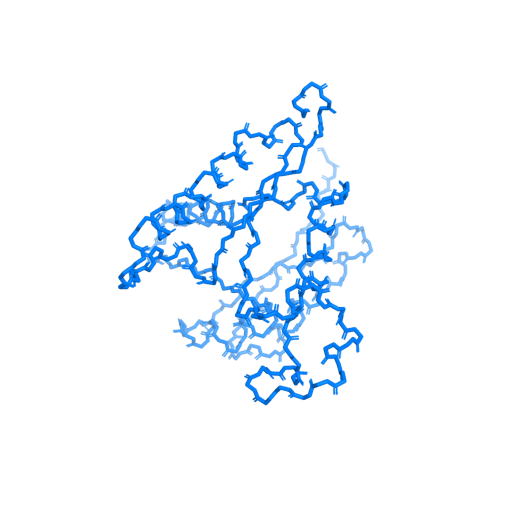6 1.00 94.75 188 CYS A N 1
ATOM 1432 C CA . CYS A 1 188 ? -0.759 -27.352 14.789 1.00 94.75 188 CYS A CA 1
ATOM 1433 C C . CYS A 1 188 ? -2.290 -27.372 14.722 1.00 94.75 188 CYS A C 1
ATOM 1435 O O . CYS A 1 188 ? -2.866 -27.382 13.627 1.00 94.75 188 CYS A O 1
ATOM 1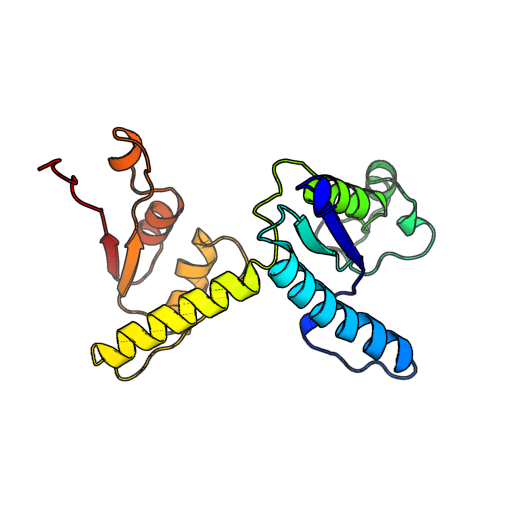437 N N . ASP A 1 189 ? -2.941 -27.394 15.884 1.00 96.88 189 ASP A N 1
ATOM 1438 C CA . ASP A 1 189 ? -4.396 -27.451 15.956 1.00 96.88 189 ASP A CA 1
ATOM 1439 C C . ASP A 1 189 ? -5.019 -26.186 15.355 1.00 96.88 189 ASP A C 1
ATOM 1441 O O . ASP A 1 189 ? -4.492 -25.077 15.472 1.00 96.88 189 ASP A O 1
ATOM 1445 N N . VAL A 1 190 ? -6.166 -26.3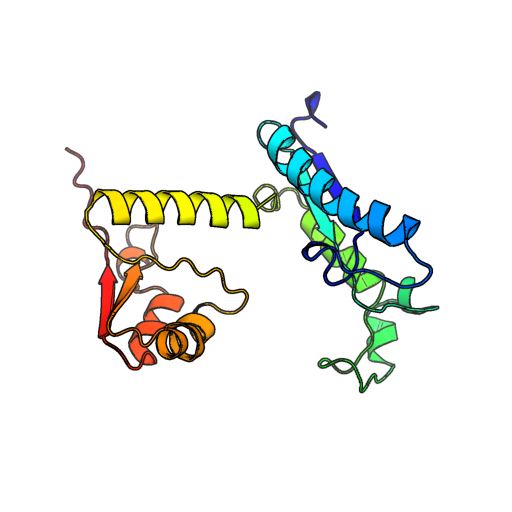42 14.690 1.00 94.69 190 VAL A N 1
ATOM 1446 C CA . VAL A 1 190 ? -6.884 -25.226 14.065 1.00 94.69 190 VAL A CA 1
ATOM 1447 C C . VAL A 1 190 ? -8.327 -25.215 14.542 1.00 94.69 190 VAL A C 1
ATOM 1449 O O . VAL A 1 190 ? -9.109 -26.108 14.217 1.00 94.69 190 VAL A O 1
ATOM 1452 N N . LEU A 1 191 ? -8.699 -24.162 15.268 1.00 92.25 191 LEU A N 1
ATOM 1453 C CA . LEU A 1 191 ? -10.074 -23.892 15.664 1.00 92.25 191 LEU A CA 1
ATOM 1454 C C . LEU A 1 191 ? -10.695 -22.884 14.699 1.00 92.25 191 LEU A C 1
ATOM 1456 O O . LEU A 1 191 ? -10.329 -21.707 14.677 1.00 92.25 191 LEU A O 1
ATOM 1460 N N . VAL A 1 192 ? -11.676 -23.345 13.924 1.00 89.25 192 VAL A N 1
ATOM 1461 C CA . VAL A 1 192 ? -12.469 -22.459 13.070 1.00 89.25 192 VAL A CA 1
ATOM 1462 C C . VAL A 1 192 ? -13.722 -22.016 13.813 1.00 89.25 192 VAL A C 1
ATOM 1464 O O . VAL A 1 192 ? -14.655 -22.797 14.007 1.00 89.25 192 VAL A O 1
ATOM 1467 N N . VAL A 1 193 ? -13.749 -20.748 14.211 1.00 82.81 193 VAL A N 1
ATOM 1468 C CA . VAL A 1 193 ? -14.877 -20.136 14.912 1.00 82.81 193 VAL A CA 1
ATOM 1469 C C . VAL A 1 193 ? -15.951 -19.757 13.898 1.00 82.81 193 VAL A C 1
ATOM 1471 O O . VAL A 1 193 ? -15.698 -19.050 12.919 1.00 82.81 193 VAL A O 1
ATOM 1474 N N . ARG A 1 194 ? -17.170 -20.238 14.145 1.00 78.94 194 ARG A N 1
ATOM 1475 C CA . ARG A 1 194 ? -18.368 -19.880 13.384 1.00 78.94 194 ARG A CA 1
ATOM 1476 C C . ARG A 1 194 ? -19.280 -19.059 14.279 1.00 78.94 194 ARG A C 1
ATOM 1478 O O . ARG A 1 194 ? -19.554 -19.469 15.404 1.00 78.94 194 ARG A O 1
ATOM 1485 N N . THR A 1 195 ? -19.763 -17.930 13.779 1.00 61.16 195 THR A N 1
ATOM 1486 C CA . THR A 1 195 ? -20.770 -17.145 14.493 1.00 61.16 195 THR A CA 1
ATOM 1487 C C . THR A 1 195 ? -22.113 -17.886 14.419 1.00 61.16 195 THR A C 1
ATOM 1489 O O . THR A 1 195 ? -22.563 -18.173 13.305 1.00 61.16 195 THR A O 1
ATOM 1492 N N . PRO A 1 196 ? -22.746 -18.240 15.553 1.00 57.25 196 PRO A N 1
ATOM 1493 C CA . PRO A 1 196 ? -24.081 -18.837 15.557 1.00 57.25 196 PRO A CA 1
ATOM 1494 C C . PRO A 1 196 ? -25.142 -17.842 15.055 1.00 57.25 196 PRO A C 1
ATOM 1496 O O . PRO A 1 196 ? -24.887 -16.638 14.981 1.00 57.25 196 PRO A O 1
ATOM 1499 N N . GLU A 1 197 ? -26.325 -18.346 14.686 1.00 53.03 197 GLU A N 1
ATOM 1500 C CA . GLU A 1 197 ? -27.482 -17.518 14.324 1.00 53.03 197 GLU A CA 1
ATOM 1501 C C . GLU A 1 197 ? -27.717 -16.443 15.396 1.00 53.03 197 GLU A C 1
ATOM 1503 O O . GLU A 1 197 ? -27.903 -16.756 16.571 1.00 53.03 197 GLU A O 1
ATOM 1508 N N . GLN A 1 198 ? -27.729 -15.167 14.997 1.00 48.06 198 GLN A N 1
ATOM 1509 C CA . GLN A 1 198 ? -28.498 -14.182 15.746 1.00 48.06 198 GLN A CA 1
ATOM 1510 C C . GLN A 1 198 ? -29.959 -14.555 15.518 1.00 48.06 198 GLN A C 1
ATOM 1512 O O . GLN A 1 198 ? -30.529 -14.230 14.478 1.00 48.06 198 GLN A O 1
ATOM 1517 N N . THR A 1 199 ? -30.540 -15.314 16.442 1.00 40.25 199 THR A N 1
ATOM 1518 C CA . THR A 1 199 ? -31.991 -15.422 16.535 1.00 40.25 199 THR A CA 1
ATOM 1519 C C . THR A 1 199 ? -32.493 -14.006 16.786 1.00 40.25 199 THR A C 1
ATOM 1521 O O . THR A 1 199 ? -32.180 -13.428 17.825 1.00 40.25 199 THR A O 1
ATOM 1524 N N . GLU A 1 200 ? -33.186 -13.417 15.813 1.00 42.22 200 GLU A N 1
ATOM 1525 C CA . GLU A 1 200 ? -33.941 -12.187 16.035 1.00 42.22 200 GLU A CA 1
ATOM 1526 C C . GLU A 1 200 ? -34.912 -12.450 17.194 1.00 42.22 200 GLU A C 1
ATOM 1528 O O . GLU A 1 200 ? -35.826 -13.270 17.078 1.00 42.22 200 GLU A O 1
ATOM 1533 N N . ALA A 1 201 ? -34.654 -11.808 18.330 1.00 34.41 201 ALA A N 1
ATOM 1534 C CA . ALA A 1 201 ? -35.525 -11.744 19.494 1.00 34.41 201 ALA A CA 1
ATOM 1535 C C . ALA A 1 201 ? -35.513 -10.310 20.024 1.00 34.41 201 ALA A C 1
ATOM 1537 O O . ALA A 1 201 ? -34.404 -9.733 20.123 1.00 34.41 201 ALA A O 1
#

pLDDT: mean 85.37, std 12.15, range [34.41, 97.06]

Organism: NCBI:txid412755

InterPro domains:
  IPR002347 Short-chain dehydrogenase/reductase SDR [PF13561] (2-112)
  IPR002347 Short-chain dehydrogenase/reductase SDR [PR00081] (1-10)
  IPR002347 Short-chain dehydrogenase/reductase SDR [PR00081] (29-48)
  IPR002347 Short-chain dehydrogenase/reductase SDR [PR00081] (50-67)
  IPR002347 Short-chain dehydrogenase/reductase SDR [PR00081] (83-103)
  IPR006016 UspA [PF00582] (116-194)
  IPR014729 Rossmann-like alpha/beta/alpha sandwich fold [G3DSA:3.40.50.620] (98-194)
  IPR036291 NAD(P)-binding domain superfamily [SSF51735] (1-112)

Radius of gyration: 21.59 Å; chains: 1; bounding box: 60×49×57 Å

Sequence (201 aa):
MRNQRFGRIVTYGFQGADHAPGWMYRSAFSAAKVGLVSLTKTIALEEAEYGITANMVCPGNIVGEMKEATIAYARQMKDDITPIGRSGTGEDIARVVEFLCDDCSDMITGAEKFAKELLQSYEKQAIDAGVKEVVTDIEYGSPKVKISKEVAPKYEVDLIVCGATGMSAVERFFIGSVSEHITRYAKCDVLVVRTPEQTEA

Secondary structure (DSSP, 8-state):
-GGGT-EEEEEE--TTGGG----TT-HHHHHHHHHHHHHHHHHHHHSGGGTEEEEEE------GGGGT--HHHHTTS--SSSTTSS---HHHHHHHHHHHHSGGGTT-SSHHHHHHHHHHHHHHHHHHTT-S--------S-HHHHIIIIIHHHTT-SEEEEEPP-SSTTGGGS--HHHHHHHHH-SSEEEEE-PPP----

Foldseek 3Di:
DLVVLAEFAEAEAAPPLCVLDDDPPCVVVSCVRNVVVVVQLVCLVVCLVSLYAGDYDHDYDQDDPQAADDPVVQVVAADPVDPVGGDHHVNNVVVVSVVSRDSVVSVVHNVVVVLVVVQVVVQVVCVVVPNPDDDDDDDDDDLLCCVAPPVCVVVVPQEAEEEADDPDPVSLVGRDPRLVSNCVRHPHHYHYDRDDDPPPD